Protein AF-E6PN55-F1 (afdb_monomer_lite)

pLDDT: mean 79.53, std 16.14, range [34.12, 97.12]

Foldseek 3Di:
DDFFPPVLLVLVVVLVVLCVVDVPPPLLDQADDAWAWDWDQDPNWIWIWTWHQHLVRDIDTHTQGTPPDPNSVVSNCVSPVVVVVVSVVSSVVSVVVNVVSQQDDADSLVVSLVVLCVSLCVVVQQKDWDDQVVVSVVCVNVRHNDHDPDDDNDTDMDRPDRPVPRDPDPSVVSSCVNPVCVPPDPDPDPPPPDPPDPDDDDDDDDD

Organism: NCBI:txid410659

Radius of gyration: 25.65 Å; chains: 1; bounding box: 54×89×70 Å

Secondary structure (DSSP, 8-state):
-PBPPHHHHHHHHHHHHHHHHS-----SS--SS--EEEEEEETTEEEEEEEEE-TTS-EEEEEEEETT-HHHHHHHHHHT-HHHHHHHHHHHHHHHHHHHTT-----HHHHHHHHHHHHHTTTTTTEEEEHHHHHHHHHHHTTB-PPPSS-----EEEES---S------HHHHHHHH-GGGG-PPPPP-----------PPPPPP-

Structure (mmCIF, N/CA/C/O backbone):
data_AF-E6PN55-F1
#
_entry.id   AF-E6PN55-F1
#
loop_
_atom_site.group_PDB
_atom_site.id
_atom_site.type_symbol
_atom_site.label_atom_id
_atom_site.label_alt_id
_atom_site.label_comp_id
_atom_site.label_asym_id
_atom_site.label_entity_id
_atom_site.label_seq_id
_atom_site.pdbx_PDB_ins_code
_atom_site.Cartn_x
_atom_site.Cartn_y
_atom_site.Cartn_z
_atom_site.occupancy
_atom_site.B_iso_or_equiv
_atom_site.auth_seq_id
_atom_site.auth_comp_id
_atom_site.auth_asym_id
_atom_site.auth_atom_id
_atom_site.pdbx_PDB_model_num
ATOM 1 N N . MET A 1 1 ? 17.248 -4.401 -23.652 1.00 75.94 1 MET A N 1
ATOM 2 C CA . MET A 1 1 ? 16.355 -5.095 -22.707 1.00 75.94 1 MET A CA 1
ATOM 3 C C . MET A 1 1 ? 17.082 -6.196 -21.955 1.00 75.94 1 MET A C 1
ATOM 5 O O . MET A 1 1 ? 17.424 -7.212 -22.546 1.00 75.94 1 MET A O 1
ATOM 9 N N . ARG A 1 2 ? 17.378 -5.984 -20.664 1.00 87.62 2 ARG A N 1
ATOM 10 C CA . ARG A 1 2 ? 17.895 -7.030 -19.761 1.00 87.62 2 ARG A CA 1
ATOM 11 C C . ARG A 1 2 ? 16.747 -7.657 -18.973 1.00 87.62 2 ARG A C 1
ATOM 13 O O . ARG A 1 2 ? 15.991 -6.934 -18.331 1.00 87.62 2 ARG A O 1
ATOM 20 N N . GLU A 1 3 ? 16.676 -8.979 -18.968 1.00 93.19 3 GLU A N 1
ATOM 21 C CA . GLU A 1 3 ? 15.669 -9.738 -18.219 1.00 93.19 3 GLU A CA 1
ATOM 22 C C . GLU A 1 3 ? 16.118 -10.010 -16.779 1.00 93.19 3 GLU A C 1
ATOM 24 O O . GLU A 1 3 ? 17.317 -10.068 -16.469 1.00 93.19 3 GLU A O 1
ATOM 29 N N . HIS A 1 4 ? 15.143 -10.166 -15.889 1.00 94.50 4 HIS A N 1
ATOM 30 C CA . HIS A 1 4 ? 15.334 -10.721 -14.559 1.00 94.50 4 HIS A CA 1
ATOM 31 C C . HIS A 1 4 ? 15.517 -12.244 -14.643 1.00 94.50 4 HIS A C 1
ATOM 33 O O . HIS A 1 4 ? 14.876 -12.891 -15.472 1.00 94.50 4 HIS A O 1
ATOM 39 N N . PRO A 1 5 ? 16.325 -12.854 -13.759 1.00 95.31 5 PRO A N 1
ATOM 40 C CA . PRO A 1 5 ? 16.392 -14.308 -13.643 1.00 95.31 5 PRO A CA 1
ATOM 41 C C . PRO A 1 5 ? 15.015 -14.920 -13.358 1.00 95.31 5 PRO A C 1
ATOM 43 O O . PRO A 1 5 ? 14.223 -14.330 -12.620 1.00 95.31 5 PRO A O 1
ATOM 46 N N . LEU A 1 6 ? 14.772 -16.137 -13.855 1.00 95.44 6 LEU A N 1
ATOM 47 C CA . LEU A 1 6 ? 13.495 -16.846 -13.689 1.00 95.44 6 LEU A CA 1
ATOM 48 C C . LEU A 1 6 ? 13.040 -16.912 -12.224 1.00 95.44 6 LEU A C 1
ATOM 50 O O . LEU A 1 6 ? 11.877 -16.670 -11.933 1.00 95.44 6 LEU A O 1
ATOM 54 N N . ALA A 1 7 ? 13.963 -17.150 -11.287 1.00 96.19 7 ALA A N 1
ATOM 55 C CA . ALA A 1 7 ? 13.650 -17.181 -9.858 1.00 96.19 7 ALA A CA 1
ATOM 56 C C . ALA A 1 7 ? 13.007 -15.874 -9.351 1.00 96.19 7 ALA A C 1
ATOM 58 O O . ALA A 1 7 ? 12.083 -15.920 -8.546 1.00 96.19 7 ALA A O 1
ATOM 59 N N . ILE A 1 8 ? 13.453 -14.713 -9.843 1.00 96.25 8 ILE A N 1
ATOM 60 C CA . ILE A 1 8 ? 12.882 -13.412 -9.468 1.00 96.25 8 ILE A CA 1
ATOM 61 C C . ILE A 1 8 ? 11.526 -13.198 -10.151 1.00 96.25 8 ILE A C 1
ATOM 63 O O . ILE A 1 8 ? 10.602 -12.686 -9.524 1.00 96.25 8 ILE A O 1
ATOM 67 N N . GLN A 1 9 ? 11.375 -13.628 -11.407 1.00 96.12 9 GLN A N 1
ATOM 68 C CA . GLN A 1 9 ? 10.077 -13.597 -12.092 1.00 96.12 9 GLN A CA 1
ATOM 69 C C . GLN A 1 9 ? 9.036 -14.468 -11.364 1.00 96.12 9 GLN A C 1
ATOM 71 O O . GLN A 1 9 ? 7.881 -14.071 -11.232 1.00 96.12 9 GLN A O 1
ATOM 76 N N . THR A 1 10 ? 9.452 -15.601 -10.790 1.00 97.12 10 THR A N 1
ATOM 77 C CA . THR A 1 10 ? 8.595 -16.433 -9.933 1.00 97.12 10 THR A CA 1
ATOM 78 C C . THR A 1 10 ? 8.147 -15.694 -8.671 1.00 97.12 10 THR A C 1
ATOM 80 O O . THR A 1 10 ? 6.980 -15.798 -8.300 1.00 97.12 10 THR A O 1
ATOM 83 N N . LEU A 1 11 ? 9.020 -14.910 -8.023 1.00 96.94 11 LEU A N 1
ATOM 84 C CA . LEU A 1 11 ? 8.621 -14.082 -6.872 1.00 96.94 11 LEU A CA 1
ATOM 85 C C . LEU A 1 11 ? 7.575 -13.028 -7.264 1.00 96.94 11 LEU A C 1
ATOM 87 O O . LEU A 1 11 ? 6.645 -12.770 -6.501 1.00 96.94 11 LEU A O 1
ATOM 91 N N . TYR A 1 12 ? 7.698 -12.445 -8.459 1.00 96.44 12 TYR A N 1
ATOM 92 C CA . TYR A 1 12 ? 6.701 -11.512 -8.984 1.00 96.44 12 TYR A CA 1
ATOM 93 C C . TYR A 1 12 ? 5.357 -12.204 -9.233 1.00 96.44 12 TYR A C 1
ATOM 95 O O . TYR A 1 12 ? 4.321 -11.697 -8.807 1.00 96.44 12 TYR A O 1
ATOM 103 N N . ALA A 1 13 ? 5.370 -13.390 -9.846 1.00 95.81 13 ALA A N 1
ATOM 104 C CA . ALA A 1 13 ? 4.163 -14.186 -10.056 1.00 95.81 13 ALA A CA 1
ATOM 105 C C . ALA A 1 13 ? 3.475 -14.560 -8.728 1.00 95.81 13 ALA A C 1
ATOM 107 O O . ALA A 1 13 ? 2.254 -14.458 -8.622 1.00 95.81 13 ALA A O 1
ATOM 108 N N . GLN A 1 14 ? 4.247 -14.916 -7.695 1.00 95.62 14 GLN A N 1
ATOM 109 C CA . GLN A 1 14 ? 3.719 -15.164 -6.348 1.00 95.62 14 GLN A CA 1
ATOM 110 C C . GLN A 1 14 ? 3.063 -13.915 -5.750 1.00 95.62 14 GLN A C 1
ATOM 112 O O . GLN A 1 14 ? 1.949 -13.999 -5.236 1.00 95.62 14 GLN A O 1
ATOM 117 N N . LEU A 1 15 ? 3.715 -12.750 -5.844 1.00 94.75 15 LEU A N 1
ATOM 118 C CA . LEU A 1 15 ? 3.131 -11.490 -5.380 1.00 94.75 15 LEU A CA 1
ATOM 119 C C . LEU A 1 15 ? 1.816 -11.187 -6.111 1.00 94.75 15 LEU A C 1
ATOM 121 O O . LEU A 1 15 ? 0.829 -10.833 -5.469 1.00 94.75 15 LEU A O 1
ATOM 125 N N . LEU A 1 16 ? 1.790 -11.352 -7.437 1.00 93.12 16 LEU A N 1
ATOM 126 C CA . LEU A 1 16 ? 0.597 -11.125 -8.250 1.00 93.12 16 LEU A CA 1
ATOM 127 C C . LEU A 1 16 ? -0.556 -12.049 -7.833 1.00 93.12 16 LEU A C 1
ATOM 129 O O . LEU A 1 16 ? -1.679 -11.577 -7.674 1.00 93.12 16 LEU A O 1
ATOM 133 N N . GLN A 1 17 ? -0.276 -13.333 -7.592 1.00 92.62 17 GLN A N 1
ATOM 134 C CA . GLN A 1 17 ? -1.270 -14.302 -7.126 1.00 92.62 17 GLN A CA 1
ATOM 135 C C . GLN A 1 17 ? -1.853 -13.918 -5.756 1.00 92.62 17 GLN A C 1
ATOM 137 O O . GLN A 1 17 ? -3.068 -14.000 -5.560 1.00 92.62 17 GLN A O 1
ATOM 142 N N . ILE A 1 18 ? -1.019 -13.461 -4.817 1.00 90.25 18 ILE A N 1
ATOM 143 C CA . ILE A 1 18 ? -1.489 -12.993 -3.502 1.00 90.25 18 ILE A CA 1
ATOM 144 C C . ILE A 1 18 ? -2.402 -11.771 -3.673 1.00 90.25 18 ILE A C 1
ATOM 146 O O . ILE A 1 18 ? -3.505 -11.743 -3.138 1.00 90.25 18 ILE A O 1
ATOM 150 N N . CYS A 1 19 ? -1.997 -10.785 -4.478 1.00 87.12 19 CYS A N 1
ATOM 151 C CA . CYS A 1 19 ? -2.808 -9.587 -4.724 1.00 87.12 19 CYS A CA 1
ATOM 152 C C . CYS A 1 19 ? -4.150 -9.882 -5.423 1.00 87.12 19 CYS A C 1
ATOM 154 O O . CYS A 1 19 ? -5.109 -9.141 -5.232 1.00 87.12 19 CYS A O 1
ATOM 156 N N . GLN A 1 20 ? -4.225 -10.934 -6.243 1.00 86.75 20 GLN A N 1
ATOM 157 C CA . GLN A 1 20 ? -5.457 -11.340 -6.932 1.00 86.75 20 GLN A CA 1
ATOM 158 C C . GLN A 1 20 ? -6.406 -12.155 -6.046 1.00 86.75 20 GLN A C 1
ATOM 160 O O . GLN A 1 20 ? -7.621 -12.056 -6.203 1.00 86.75 20 GLN A O 1
ATOM 165 N N . SER A 1 21 ? -5.863 -12.980 -5.149 1.00 83.75 21 SER A N 1
ATOM 166 C CA . SER A 1 21 ? -6.651 -13.852 -4.265 1.00 83.75 21 SER A CA 1
ATOM 167 C C . SER A 1 21 ? -7.214 -13.119 -3.050 1.00 83.75 21 SER A C 1
ATOM 169 O O . SER A 1 21 ? -8.278 -13.486 -2.558 1.00 83.75 21 SER A O 1
ATOM 171 N N . SER A 1 22 ? -6.540 -12.056 -2.617 1.00 70.38 22 SER A N 1
ATOM 172 C CA . SER A 1 22 ? -6.943 -11.228 -1.489 1.00 70.38 22 SER A CA 1
ATOM 173 C C . SER A 1 22 ? -6.927 -9.755 -1.903 1.00 70.38 22 SER A C 1
ATOM 175 O O . SER A 1 22 ? -5.911 -9.061 -1.756 1.00 70.38 22 SER A O 1
ATOM 177 N N . PRO A 1 23 ? -8.030 -9.247 -2.488 1.00 61.19 23 PRO A N 1
ATOM 178 C CA . PRO A 1 23 ? -8.169 -7.820 -2.716 1.00 61.19 23 PRO A CA 1
ATOM 179 C C . PRO A 1 23 ? -8.189 -7.135 -1.349 1.00 61.19 23 PRO A C 1
ATOM 181 O O . PRO A 1 23 ? -9.155 -7.277 -0.602 1.00 61.19 23 PRO A O 1
ATOM 184 N N . TYR A 1 24 ? -7.108 -6.419 -1.015 1.00 60.81 24 TYR A N 1
ATOM 185 C CA . TYR A 1 24 ? -6.995 -5.670 0.236 1.00 60.81 24 TYR A CA 1
ATOM 186 C C . TYR A 1 24 ? -8.224 -4.766 0.371 1.00 60.81 24 TYR A C 1
ATOM 188 O O . TYR A 1 24 ? -8.352 -3.816 -0.401 1.00 60.81 24 TYR A O 1
ATOM 196 N N . PRO A 1 25 ? -9.140 -5.015 1.324 1.00 54.88 25 PRO A N 1
ATOM 197 C CA . PRO A 1 25 ? -10.406 -4.298 1.335 1.00 54.88 25 PRO A CA 1
ATOM 198 C C . PRO A 1 25 ? -10.270 -2.869 1.890 1.00 54.88 25 PRO A C 1
ATOM 200 O O . PRO A 1 25 ? -11.284 -2.250 2.194 1.00 54.88 25 PRO A O 1
ATOM 203 N N . GLY A 1 26 ? -9.036 -2.375 2.089 1.00 61.75 26 GLY A N 1
ATOM 204 C CA . GLY A 1 26 ? -8.712 -1.099 2.729 1.00 61.75 26 GLY A CA 1
ATOM 205 C C . GLY A 1 26 ? -9.097 -1.101 4.203 1.00 61.75 26 GLY A C 1
ATOM 206 O O . GLY A 1 26 ? -10.274 -1.231 4.508 1.00 61.75 26 GLY A O 1
ATOM 207 N N . ASP A 1 27 ? -8.171 -0.944 5.145 1.00 63.69 27 ASP A N 1
ATOM 208 C CA . ASP A 1 27 ? -8.468 -0.967 6.597 1.00 63.69 27 ASP A CA 1
ATOM 209 C C . ASP A 1 27 ? -9.610 -0.019 7.049 1.00 63.69 27 ASP A C 1
ATOM 211 O O . ASP A 1 27 ? -10.165 -0.203 8.129 1.00 63.69 27 ASP A O 1
ATOM 215 N N . GLY A 1 28 ? -10.040 0.913 6.192 1.00 70.69 28 GLY A N 1
ATOM 216 C CA . GLY A 1 28 ? -11.118 1.874 6.433 1.00 70.69 28 GLY A CA 1
ATOM 217 C C . GLY A 1 28 ? -10.597 3.167 7.051 1.00 70.69 28 GLY A C 1
ATOM 218 O O . GLY A 1 28 ? -11.365 4.091 7.309 1.00 70.69 28 GLY A O 1
ATOM 219 N N . PHE A 1 29 ? -9.285 3.242 7.251 1.00 74.19 29 PHE A N 1
ATOM 220 C CA . PHE A 1 29 ? -8.570 4.339 7.854 1.00 74.19 29 PHE A CA 1
ATOM 221 C C . PHE A 1 29 ? -7.608 4.954 6.833 1.00 74.19 29 PHE A C 1
ATOM 223 O O . PHE A 1 29 ? -7.248 4.379 5.807 1.00 74.19 29 PHE A O 1
ATOM 230 N N . ALA A 1 30 ? -7.170 6.180 7.099 1.00 72.31 30 ALA A N 1
ATOM 231 C CA . ALA A 1 30 ? -6.119 6.813 6.308 1.00 72.31 30 ALA A CA 1
ATOM 232 C C . ALA A 1 30 ? -4.731 6.328 6.769 1.00 72.31 30 ALA A C 1
ATOM 234 O O . ALA A 1 30 ? -3.848 7.142 7.025 1.00 72.31 30 ALA A O 1
ATOM 235 N N . ALA A 1 31 ? -4.555 5.020 6.963 1.00 73.50 31 ALA A N 1
ATOM 236 C CA . ALA A 1 31 ? -3.345 4.462 7.544 1.00 73.50 31 ALA A CA 1
ATOM 237 C C . ALA A 1 31 ? -2.218 4.296 6.520 1.00 73.50 31 ALA A C 1
ATOM 239 O O . ALA A 1 31 ? -2.427 3.969 5.356 1.00 73.50 31 ALA A O 1
ATOM 240 N N . THR A 1 32 ? -0.991 4.509 6.981 1.00 69.19 32 THR A N 1
ATOM 241 C CA . THR A 1 32 ? 0.247 4.118 6.313 1.00 69.19 32 THR A CA 1
ATOM 242 C C . THR A 1 32 ? 0.890 3.014 7.149 1.00 69.19 32 THR A C 1
ATOM 244 O O . THR A 1 32 ? 1.590 3.290 8.123 1.00 69.19 32 THR A O 1
ATOM 247 N N . GLY A 1 33 ? 0.642 1.757 6.774 1.00 72.00 33 GLY A N 1
ATOM 248 C CA . GLY A 1 33 ? 1.150 0.574 7.477 1.00 72.00 33 GLY A CA 1
ATOM 249 C C . GLY A 1 33 ? 0.073 -0.175 8.268 1.00 72.00 33 GLY A C 1
ATOM 250 O O . GLY A 1 33 ? -1.078 -0.213 7.856 1.00 72.00 33 GLY A O 1
ATOM 251 N N . ASP A 1 34 ? 0.479 -0.804 9.374 1.00 77.75 34 ASP A N 1
ATOM 252 C CA . ASP A 1 34 ? -0.390 -1.626 10.233 1.00 77.75 34 ASP A CA 1
ATOM 253 C C . ASP A 1 34 ? -1.390 -0.759 11.017 1.00 77.75 34 ASP A C 1
ATOM 255 O O . ASP A 1 34 ? -1.032 0.304 11.537 1.00 77.75 34 ASP A O 1
ATOM 259 N N . VAL A 1 35 ? -2.626 -1.246 11.144 1.00 85.19 35 VAL A N 1
ATOM 260 C CA . VAL A 1 35 ? -3.674 -0.646 11.977 1.00 85.19 35 VAL A CA 1
ATOM 261 C C . VAL A 1 35 ? -3.943 -1.573 13.147 1.00 85.19 35 VAL A C 1
ATOM 263 O O . VAL A 1 35 ? -4.259 -2.742 12.960 1.00 85.19 35 VAL A O 1
ATOM 266 N N . ARG A 1 36 ? -3.837 -1.053 14.370 1.00 88.69 36 ARG A N 1
ATOM 267 C CA . ARG A 1 36 ? -4.007 -1.844 15.592 1.00 88.69 36 ARG A CA 1
ATOM 268 C C . ARG A 1 36 ? -5.232 -1.406 16.365 1.00 88.69 36 ARG A C 1
ATOM 270 O O . ARG A 1 36 ? -5.413 -0.216 16.607 1.00 88.69 36 ARG A O 1
ATOM 277 N N . ALA A 1 37 ? -6.030 -2.362 16.819 1.00 91.75 37 ALA A N 1
ATOM 278 C CA . ALA A 1 37 ? -7.061 -2.088 17.805 1.00 91.75 37 ALA A CA 1
ATOM 279 C C . ALA A 1 37 ? -6.423 -1.849 19.184 1.00 91.75 37 ALA A C 1
ATOM 281 O O . ALA A 1 37 ? -5.597 -2.633 19.650 1.00 91.75 37 ALA A O 1
ATOM 282 N N . VAL A 1 38 ? -6.800 -0.755 19.845 1.00 94.38 38 VAL A N 1
ATOM 283 C CA . VAL A 1 38 ? -6.396 -0.441 21.221 1.00 94.38 38 VAL A CA 1
ATOM 284 C C . VAL A 1 38 ? -7.609 -0.010 22.035 1.00 94.38 38 VAL A C 1
ATOM 286 O O . VAL A 1 38 ? -8.466 0.728 21.548 1.00 94.38 38 VAL A O 1
ATOM 289 N N . SER A 1 39 ? -7.689 -0.449 23.290 1.00 95.25 39 SER A N 1
ATOM 290 C CA . SER A 1 39 ? -8.810 -0.125 24.177 1.00 95.25 39 SER A CA 1
ATOM 291 C C . SER A 1 39 ? -8.418 0.857 25.281 1.00 95.25 39 SER A C 1
ATOM 293 O O . SER A 1 39 ? -7.300 0.802 25.796 1.00 95.25 39 SER A O 1
ATOM 295 N N . LYS A 1 40 ? -9.358 1.702 25.711 1.00 95.50 40 LYS A N 1
ATOM 296 C CA . LYS A 1 40 ? -9.247 2.552 26.906 1.00 95.50 40 LYS A CA 1
ATOM 297 C C . LYS A 1 40 ? -10.458 2.352 27.806 1.00 95.50 40 LYS A C 1
ATOM 299 O O . LYS A 1 40 ? -11.576 2.234 27.315 1.00 95.50 40 LYS A O 1
ATOM 304 N N . ILE A 1 41 ? -10.238 2.370 29.117 1.00 95.88 41 ILE A N 1
ATOM 305 C CA . ILE A 1 41 ? -11.318 2.366 30.106 1.00 95.88 41 ILE A CA 1
ATOM 306 C C . ILE A 1 41 ? -11.561 3.811 30.537 1.00 95.88 41 ILE A C 1
ATOM 308 O O . ILE A 1 41 ? -10.653 4.468 31.041 1.00 95.88 41 ILE A O 1
ATOM 312 N N . ILE A 1 42 ? -12.779 4.309 30.331 1.00 94.31 42 ILE A N 1
ATOM 313 C CA . ILE A 1 42 ? -13.190 5.669 30.692 1.00 94.31 42 ILE A CA 1
ATOM 314 C C . ILE A 1 42 ? -14.487 5.554 31.495 1.00 94.31 42 ILE A C 1
ATOM 316 O O . ILE A 1 42 ? -15.471 4.999 31.013 1.00 94.31 42 ILE A O 1
ATOM 320 N N . HIS A 1 43 ? -14.477 6.035 32.742 1.00 92.88 43 HIS A N 1
ATOM 321 C CA . HIS A 1 43 ? -15.618 5.950 33.668 1.00 92.88 43 HIS A CA 1
ATOM 322 C C . HIS A 1 43 ? -16.233 4.537 33.792 1.00 92.88 43 HIS A C 1
ATOM 324 O O . HIS A 1 43 ? -17.446 4.384 33.875 1.00 92.88 43 HIS A O 1
ATOM 330 N N . GLY A 1 44 ? -15.393 3.495 33.794 1.00 92.81 44 GLY A N 1
ATOM 331 C CA . GLY A 1 44 ? -15.828 2.098 33.939 1.00 92.81 44 GLY A CA 1
ATOM 332 C C . GLY A 1 44 ? -16.350 1.434 32.659 1.00 92.81 44 GLY A C 1
ATOM 333 O O . GLY A 1 44 ? -16.661 0.249 32.692 1.00 92.81 44 GLY A O 1
ATOM 334 N N . ALA A 1 45 ? -16.401 2.152 31.534 1.00 93.00 45 ALA A N 1
ATOM 335 C CA . ALA A 1 45 ? -16.745 1.597 30.227 1.00 93.00 45 ALA A CA 1
ATOM 336 C C . ALA A 1 45 ? -15.504 1.468 29.331 1.00 93.00 45 ALA A C 1
ATOM 338 O O . ALA A 1 45 ? -14.611 2.319 29.361 1.00 93.00 45 ALA A O 1
ATOM 339 N N . THR A 1 46 ? -15.453 0.405 28.524 1.00 95.56 46 THR A N 1
ATOM 340 C CA . THR A 1 46 ? -14.363 0.156 27.570 1.00 95.56 46 THR A CA 1
ATOM 341 C C . THR A 1 46 ? -14.690 0.752 26.207 1.00 95.56 46 THR A C 1
ATOM 343 O O . THR A 1 46 ? -15.764 0.518 25.652 1.00 95.56 46 THR A O 1
ATOM 346 N N . TYR A 1 47 ? -13.729 1.478 25.653 1.00 94.94 47 TYR A N 1
ATOM 347 C CA . TYR A 1 47 ? -13.806 2.157 24.367 1.00 94.94 47 TYR A CA 1
ATOM 348 C C . TYR A 1 47 ? -12.664 1.704 23.470 1.00 94.94 47 TYR A C 1
ATOM 350 O O . TYR A 1 47 ? -11.518 1.638 23.914 1.00 94.94 47 TYR A O 1
ATOM 358 N N . TRP A 1 48 ? -12.975 1.422 22.211 1.00 95.88 48 TRP A N 1
ATOM 359 C CA . TRP A 1 48 ? -12.027 0.938 21.219 1.00 95.88 48 TRP A CA 1
ATOM 360 C C . TRP A 1 48 ? -11.610 2.038 20.253 1.00 95.88 48 TRP A C 1
ATOM 362 O O . TRP A 1 48 ? -12.415 2.876 19.838 1.00 95.88 48 TRP A O 1
ATOM 372 N N . TYR A 1 49 ? -10.336 2.005 19.883 1.00 94.44 49 TYR A N 1
ATOM 373 C CA . TYR A 1 49 ? -9.705 2.919 18.946 1.00 94.44 49 TYR A CA 1
ATOM 374 C C . TYR A 1 49 ? -8.863 2.128 17.944 1.00 94.44 49 TYR A C 1
ATOM 376 O O . TYR A 1 49 ? -8.229 1.140 18.309 1.00 94.44 49 TYR A O 1
ATOM 384 N N . ALA A 1 50 ? -8.809 2.593 16.702 1.00 92.25 50 ALA A N 1
ATOM 385 C CA . ALA A 1 50 ? -7.827 2.171 15.716 1.00 92.25 50 ALA A CA 1
ATOM 386 C C . ALA A 1 50 ? -6.603 3.081 15.838 1.00 92.25 50 ALA A C 1
ATOM 388 O O . ALA A 1 50 ? -6.704 4.295 15.661 1.00 92.25 50 ALA A O 1
ATOM 389 N N . GLN A 1 51 ? -5.453 2.505 16.162 1.00 92.75 51 GLN A N 1
ATOM 390 C CA . GLN A 1 51 ? -4.175 3.192 16.227 1.00 92.75 51 GLN A CA 1
ATOM 391 C C . GLN A 1 51 ? -3.360 2.885 14.975 1.00 92.75 51 GLN A C 1
ATOM 393 O O . GLN A 1 51 ? -3.095 1.723 14.672 1.00 92.75 51 GLN A O 1
ATOM 398 N N . TYR A 1 52 ? -2.941 3.928 14.269 1.00 89.62 52 TYR A N 1
ATOM 399 C CA . TYR A 1 52 ? -2.149 3.808 13.048 1.00 89.62 52 TYR A CA 1
ATOM 400 C C . TYR A 1 52 ? -1.294 5.055 12.827 1.00 89.62 52 TYR A C 1
ATOM 402 O O . TYR A 1 52 ? -1.467 6.073 13.497 1.00 89.62 52 TYR A O 1
ATOM 410 N N . THR A 1 53 ? -0.361 4.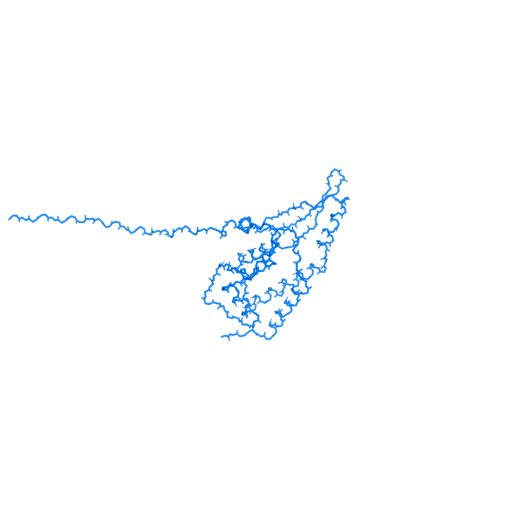975 11.885 1.00 86.00 53 THR A N 1
ATOM 411 C CA . THR A 1 53 ? 0.393 6.138 11.408 1.00 86.00 53 THR A CA 1
ATOM 412 C C . THR A 1 53 ? -0.322 6.718 10.200 1.00 86.00 53 THR A C 1
ATOM 414 O O . THR A 1 53 ? -0.601 5.991 9.252 1.00 86.00 53 THR A O 1
ATOM 417 N N . ASP A 1 54 ? -0.653 8.001 10.229 1.00 81.56 54 ASP A N 1
ATOM 418 C CA . ASP A 1 54 ? -1.248 8.689 9.090 1.00 81.56 54 ASP A CA 1
ATOM 419 C C . ASP A 1 54 ? -0.199 8.936 7.980 1.00 81.56 54 ASP A C 1
ATOM 421 O O . ASP A 1 54 ? 1.001 8.693 8.165 1.00 81.56 54 ASP A O 1
ATOM 425 N N . PRO A 1 55 ? -0.598 9.451 6.809 1.00 68.50 55 PRO A N 1
ATOM 426 C CA . PRO A 1 55 ? 0.334 9.653 5.706 1.00 68.50 55 PRO A CA 1
ATOM 427 C C . PRO A 1 55 ? 1.386 10.740 5.960 1.00 68.50 55 PRO A C 1
ATOM 429 O O . PRO A 1 55 ? 2.449 10.736 5.330 1.00 68.50 55 PRO A O 1
ATOM 432 N N . ARG A 1 56 ? 1.123 11.630 6.925 1.00 72.44 56 ARG A N 1
ATOM 433 C CA . ARG A 1 56 ? 2.041 12.675 7.397 1.00 72.44 56 ARG A CA 1
ATOM 434 C C . ARG A 1 56 ? 3.075 12.122 8.383 1.00 72.44 56 ARG A C 1
ATOM 436 O O . ARG A 1 56 ? 3.972 12.852 8.795 1.00 72.44 56 ARG A O 1
ATOM 443 N N . GLY A 1 57 ? 2.989 10.837 8.733 1.00 77.56 57 GLY A N 1
ATOM 444 C CA . GLY A 1 57 ? 3.882 10.182 9.686 1.00 77.56 57 GLY A CA 1
ATOM 445 C C . GLY A 1 57 ? 3.477 10.393 11.145 1.00 77.56 57 GLY A C 1
ATOM 446 O O . GLY A 1 57 ? 4.275 10.122 12.040 1.00 77.56 57 GLY A O 1
ATOM 447 N N . ILE A 1 58 ? 2.263 10.882 11.398 1.00 85.12 58 ILE A N 1
ATOM 448 C CA . ILE A 1 58 ? 1.753 11.176 12.735 1.00 85.12 58 ILE A CA 1
ATOM 449 C C . ILE A 1 58 ? 0.984 9.962 13.244 1.00 85.12 58 ILE A C 1
ATOM 451 O O . ILE A 1 58 ? 0.162 9.388 12.534 1.00 85.12 58 ILE A O 1
ATOM 455 N N . GLN A 1 59 ? 1.223 9.570 14.495 1.00 91.56 59 GLN A N 1
ATOM 456 C CA . GLN A 1 59 ? 0.421 8.523 15.113 1.00 91.56 59 GLN A CA 1
ATOM 457 C C . GLN A 1 59 ? -0.973 9.063 15.464 1.00 91.56 59 GLN A C 1
ATOM 459 O O . GLN A 1 59 ? -1.103 10.042 16.198 1.00 91.56 59 GLN A O 1
ATOM 464 N N . VAL A 1 60 ? -2.011 8.403 14.961 1.00 91.81 60 VAL A N 1
ATOM 465 C CA . VAL A 1 60 ? -3.416 8.767 15.146 1.00 91.81 60 VAL A CA 1
ATOM 466 C C . VAL A 1 60 ? -4.138 7.652 15.897 1.00 91.81 60 VAL A C 1
ATOM 468 O O . VAL A 1 60 ? -3.858 6.471 15.701 1.00 91.81 60 VAL A O 1
ATOM 471 N N . GLN A 1 61 ? -5.073 8.038 16.768 1.00 93.81 61 GLN A N 1
ATOM 472 C CA . GLN A 1 61 ? -6.043 7.135 17.385 1.00 93.81 61 GLN A CA 1
ATOM 473 C C . GLN A 1 61 ? -7.445 7.541 16.938 1.00 93.81 61 GLN A C 1
ATOM 475 O O . GLN A 1 61 ? -7.975 8.558 17.384 1.00 93.81 61 GLN A O 1
ATOM 480 N N . HIS A 1 62 ? -8.036 6.748 16.054 1.00 91.44 62 HIS A N 1
ATOM 481 C CA . HIS A 1 62 ? -9.388 6.957 15.558 1.00 91.44 62 HIS A CA 1
ATOM 482 C C . HIS A 1 62 ? -10.381 6.192 16.431 1.00 91.44 62 HIS A C 1
ATOM 484 O O . HIS A 1 62 ? -10.222 4.993 16.636 1.00 91.44 62 HIS A O 1
ATOM 490 N N . TYR A 1 63 ? -11.390 6.870 16.973 1.00 92.69 63 TYR A N 1
ATOM 491 C CA . TYR A 1 63 ? -12.399 6.225 17.811 1.00 92.69 63 TYR A CA 1
ATOM 492 C C . TYR A 1 63 ? -13.273 5.280 16.978 1.00 92.69 63 TYR A C 1
ATOM 494 O O . TYR A 1 63 ? -13.852 5.704 15.985 1.00 92.69 63 TYR A O 1
ATOM 502 N N . ILE A 1 64 ? -13.361 4.012 17.385 1.00 91.62 64 ILE A N 1
ATOM 503 C CA . ILE A 1 64 ? -14.189 2.998 16.716 1.00 91.62 64 ILE A CA 1
ATOM 504 C C . ILE A 1 64 ? -15.572 2.949 17.367 1.00 91.62 64 ILE A C 1
ATOM 506 O O . ILE A 1 64 ? -16.583 2.951 16.673 1.00 91.62 64 ILE A O 1
ATOM 510 N N . GLY A 1 65 ? -15.622 2.893 18.700 1.00 93.00 65 GLY A N 1
ATOM 511 C CA . GLY A 1 65 ? -16.878 2.778 19.437 1.00 93.00 65 GLY A CA 1
ATOM 512 C C . GLY A 1 65 ? -16.714 2.197 20.841 1.00 93.00 65 GLY A C 1
ATOM 513 O O . GLY A 1 65 ? -15.619 1.816 21.262 1.00 93.00 65 GLY A O 1
ATOM 514 N N . ALA A 1 66 ? -17.818 2.126 21.579 1.00 93.38 66 ALA A N 1
ATOM 515 C CA . ALA A 1 66 ? -17.864 1.491 22.892 1.00 93.38 66 ALA A CA 1
ATOM 516 C C . ALA A 1 66 ? -17.937 -0.037 22.748 1.00 93.38 66 ALA A C 1
ATOM 518 O O . ALA A 1 66 ? -18.589 -0.545 21.843 1.00 93.38 66 ALA A O 1
ATOM 519 N N . ALA A 1 67 ? -17.335 -0.789 23.671 1.00 90.81 67 ALA A N 1
ATOM 520 C CA . ALA A 1 67 ? -17.318 -2.256 23.618 1.00 90.81 67 ALA A CA 1
ATOM 521 C C . ALA A 1 67 ? -18.718 -2.906 23.663 1.00 90.81 67 ALA A C 1
ATOM 523 O O . ALA A 1 67 ? -18.880 -4.041 23.222 1.00 90.81 67 ALA A O 1
ATOM 524 N N . ALA A 1 68 ? -19.720 -2.189 24.184 1.00 87.56 68 ALA A N 1
ATOM 525 C CA . ALA A 1 68 ? -21.114 -2.629 24.218 1.00 87.56 68 ALA A CA 1
ATOM 526 C C . ALA A 1 68 ? -21.825 -2.539 22.850 1.00 87.56 68 ALA A C 1
ATOM 528 O O . ALA A 1 68 ? -22.908 -3.098 22.692 1.00 87.56 68 ALA A O 1
ATOM 529 N N . ASP A 1 69 ? -21.244 -1.843 21.868 1.00 89.50 69 ASP A N 1
ATOM 530 C CA . ASP A 1 69 ? -21.804 -1.721 20.525 1.00 89.50 69 ASP A CA 1
ATOM 531 C C . ASP A 1 69 ? -21.407 -2.927 19.657 1.00 89.50 69 ASP A C 1
ATOM 533 O O . ASP A 1 69 ? -20.232 -3.221 19.436 1.00 89.50 69 ASP A O 1
ATOM 537 N N . THR A 1 70 ? -22.408 -3.632 19.131 1.00 83.25 70 THR A N 1
ATOM 538 C CA . THR A 1 70 ? -22.207 -4.821 18.286 1.00 83.25 70 THR A CA 1
ATOM 539 C C . THR A 1 70 ? -21.528 -4.519 16.947 1.00 83.25 70 THR A C 1
ATOM 541 O O . THR A 1 70 ? -20.893 -5.403 16.372 1.00 83.25 70 THR A O 1
ATOM 544 N N . THR A 1 71 ? -21.600 -3.280 16.451 1.00 82.94 71 THR A N 1
ATOM 545 C CA . THR A 1 71 ? -20.929 -2.871 15.207 1.00 82.94 71 THR A CA 1
ATOM 546 C C . THR A 1 71 ? -19.408 -2.805 15.364 1.00 82.94 71 THR A C 1
ATOM 548 O O . THR A 1 71 ? -18.683 -3.112 14.415 1.00 82.94 71 THR A O 1
ATOM 551 N N . VAL A 1 72 ? -18.921 -2.521 16.578 1.00 87.75 72 VAL A N 1
ATOM 552 C CA . VAL A 1 72 ? -17.489 -2.461 16.918 1.00 87.75 72 VAL A CA 1
ATOM 553 C C . VAL A 1 72 ? -16.833 -3.828 16.764 1.00 87.75 72 VAL A C 1
ATOM 555 O O . VAL A 1 72 ? -15.725 -3.916 16.245 1.00 87.75 72 VAL A O 1
ATOM 558 N N . GLN A 1 73 ? -17.541 -4.902 17.120 1.00 86.12 73 GLN A N 1
ATOM 559 C CA . GLN A 1 73 ? -17.019 -6.272 17.057 1.00 86.12 73 GLN A CA 1
ATOM 560 C C . GLN A 1 73 ? -16.612 -6.681 15.638 1.00 86.12 73 GLN A C 1
ATOM 562 O O . GLN A 1 73 ? -15.596 -7.343 15.454 1.00 86.12 73 GLN A O 1
ATOM 567 N N . ARG A 1 74 ? -17.357 -6.241 14.614 1.00 84.50 74 ARG A N 1
ATOM 568 C CA . ARG A 1 74 ? -17.009 -6.525 13.214 1.00 84.50 74 ARG A CA 1
ATOM 569 C C . ARG A 1 74 ? -15.719 -5.817 12.799 1.00 84.50 74 ARG A C 1
ATOM 571 O O . ARG A 1 74 ? -14.892 -6.411 12.115 1.00 84.50 74 ARG A O 1
ATOM 578 N N . THR A 1 75 ? -15.550 -4.561 13.208 1.00 84.56 75 THR A N 1
ATOM 579 C CA . THR A 1 75 ? -14.332 -3.790 12.926 1.00 84.56 75 THR A CA 1
ATOM 580 C C . THR A 1 75 ? -13.129 -4.379 13.657 1.00 84.56 75 THR A C 1
ATOM 582 O O . THR A 1 75 ? -12.067 -4.504 13.058 1.00 84.56 75 THR A O 1
ATOM 585 N N . LEU A 1 76 ? -13.293 -4.795 14.916 1.00 87.75 76 LEU A N 1
ATOM 586 C CA . LEU A 1 76 ? -12.231 -5.446 15.688 1.00 87.75 76 LEU A CA 1
ATOM 587 C C . LEU A 1 76 ? -11.819 -6.783 15.076 1.00 87.75 76 LEU A C 1
ATOM 589 O O . LEU A 1 76 ? -10.640 -6.966 14.807 1.00 87.75 76 LEU A O 1
ATOM 593 N N . ALA A 1 77 ? -12.781 -7.652 14.753 1.00 86.75 77 ALA A N 1
ATOM 594 C CA . ALA A 1 77 ? -12.501 -8.941 14.120 1.00 86.75 77 ALA A CA 1
ATOM 595 C C . ALA A 1 77 ? -11.698 -8.788 12.820 1.00 86.75 77 ALA A C 1
ATOM 597 O O . ALA A 1 77 ? -10.840 -9.606 12.520 1.00 86.75 77 ALA A O 1
ATOM 598 N N . ARG A 1 78 ? -11.947 -7.711 12.066 1.00 82.62 78 ARG A N 1
ATOM 599 C CA . ARG A 1 78 ? -11.182 -7.384 10.864 1.00 82.62 78 ARG A CA 1
ATOM 600 C C . ARG A 1 78 ? -9.758 -6.904 11.169 1.00 82.62 78 ARG A C 1
ATOM 602 O O . ARG A 1 78 ? -8.840 -7.240 10.432 1.00 82.62 78 ARG A O 1
ATOM 609 N N . LEU A 1 79 ? -9.580 -6.069 12.193 1.00 83.38 79 LEU A N 1
ATOM 610 C CA . LEU A 1 79 ? -8.265 -5.543 12.587 1.00 83.38 79 LEU A CA 1
ATOM 611 C C . LEU A 1 79 ? -7.385 -6.603 13.268 1.00 83.38 79 LEU A C 1
ATOM 613 O O . LEU A 1 79 ? -6.162 -6.492 13.243 1.00 83.38 79 LEU A O 1
ATOM 617 N N . GLU A 1 80 ? -8.005 -7.612 13.872 1.00 85.06 80 GLU A N 1
ATOM 618 C CA . GLU A 1 80 ? -7.356 -8.722 14.578 1.00 85.06 80 GLU A CA 1
ATOM 619 C C . GLU A 1 80 ? -7.249 -9.996 13.721 1.00 85.06 80 GLU A C 1
ATOM 621 O O . GLU A 1 80 ? -6.878 -11.052 14.229 1.00 85.06 80 GLU A O 1
ATOM 626 N N . ASP A 1 81 ? -7.560 -9.915 12.425 1.00 85.69 81 ASP A N 1
ATOM 627 C CA . ASP A 1 81 ? -7.422 -11.032 11.490 1.00 85.69 81 ASP A CA 1
ATOM 628 C C . ASP A 1 81 ? -5.934 -11.340 11.245 1.00 85.69 81 ASP A C 1
ATOM 630 O O . ASP A 1 81 ? -5.248 -10.692 10.449 1.00 85.69 81 ASP A O 1
ATOM 634 N N . GLU A 1 82 ? -5.414 -12.325 11.976 1.00 82.88 82 GLU A N 1
ATOM 635 C CA . GLU A 1 82 ? -4.005 -12.716 11.921 1.00 82.88 82 GLU A CA 1
ATOM 636 C C . GLU A 1 82 ? -3.597 -13.285 10.555 1.00 82.88 82 GLU A C 1
ATOM 638 O O . GLU A 1 82 ? -2.459 -13.064 10.132 1.00 82.88 82 GLU A O 1
ATOM 643 N N . ASP A 1 83 ? -4.509 -13.932 9.824 1.00 84.62 83 ASP A N 1
ATOM 644 C CA . ASP A 1 83 ? -4.227 -14.429 8.474 1.00 84.62 83 ASP A CA 1
ATOM 645 C C . ASP A 1 83 ? -4.039 -13.249 7.510 1.00 84.62 83 ASP A C 1
ATOM 647 O O . ASP A 1 83 ? -3.055 -13.194 6.763 1.00 84.62 83 ASP A O 1
ATOM 651 N N . ALA A 1 84 ? -4.911 -12.238 7.593 1.00 81.19 84 ALA A N 1
ATOM 652 C CA . ALA A 1 84 ? -4.775 -11.011 6.809 1.00 81.19 84 ALA A CA 1
ATOM 653 C C . ALA A 1 84 ? -3.472 -10.253 7.129 1.00 81.19 84 ALA A C 1
ATOM 655 O O . ALA A 1 84 ? -2.825 -9.693 6.232 1.00 81.19 84 ALA A O 1
ATOM 656 N N . ARG A 1 85 ? -3.046 -10.246 8.399 1.00 80.50 85 ARG A N 1
ATOM 657 C CA . ARG A 1 85 ? -1.778 -9.626 8.822 1.00 80.50 85 ARG A CA 1
ATOM 658 C C . ARG A 1 85 ? -0.568 -10.406 8.324 1.00 80.50 85 ARG A C 1
ATOM 660 O O . ARG A 1 85 ? 0.366 -9.796 7.795 1.00 80.50 85 ARG A O 1
ATOM 667 N N . ALA A 1 86 ? -0.579 -11.731 8.448 1.00 84.81 86 ALA A N 1
ATOM 668 C CA . ALA A 1 86 ? 0.483 -12.595 7.945 1.00 84.81 86 ALA A CA 1
ATOM 669 C C . ALA A 1 86 ? 0.656 -12.433 6.427 1.00 84.81 86 ALA A C 1
ATOM 671 O O . ALA A 1 86 ? 1.776 -12.256 5.939 1.00 84.81 86 ALA A O 1
ATOM 672 N N . GLU A 1 87 ? -0.452 -12.385 5.687 1.00 86.69 87 GLU A N 1
ATOM 673 C CA . GLU A 1 87 ? -0.452 -12.131 4.250 1.00 86.69 87 GLU A CA 1
ATOM 674 C C . GLU A 1 87 ? 0.128 -10.748 3.906 1.00 86.69 87 GLU A C 1
ATOM 676 O O . GLU A 1 87 ? 0.951 -10.621 2.994 1.00 86.69 87 GLU A O 1
ATOM 681 N N . ALA A 1 88 ? -0.235 -9.697 4.653 1.00 82.69 88 ALA A N 1
ATOM 682 C CA . ALA A 1 88 ? 0.323 -8.360 4.456 1.00 82.69 88 ALA A CA 1
ATOM 683 C C . ALA A 1 88 ? 1.846 -8.328 4.670 1.00 82.69 88 ALA A C 1
ATOM 685 O O . ALA A 1 88 ? 2.574 -7.749 3.856 1.00 82.69 88 ALA A O 1
ATOM 686 N N . VAL A 1 89 ? 2.343 -9.002 5.713 1.00 84.81 89 VAL A N 1
ATOM 687 C CA . VAL A 1 89 ? 3.782 -9.154 5.979 1.00 84.81 89 VAL A CA 1
ATOM 688 C C . VAL A 1 89 ? 4.473 -9.909 4.840 1.00 84.81 89 VAL A C 1
ATOM 690 O O . VAL A 1 89 ? 5.528 -9.476 4.364 1.00 84.81 89 VAL A O 1
ATOM 693 N N . GLN A 1 90 ? 3.870 -10.994 4.350 1.00 89.81 90 GLN A N 1
ATOM 694 C CA . GLN A 1 90 ? 4.393 -11.762 3.220 1.00 89.81 90 GLN A CA 1
ATOM 695 C C . GLN A 1 90 ? 4.474 -10.913 1.943 1.00 89.81 90 GLN A C 1
ATOM 697 O O . GLN A 1 90 ? 5.515 -10.903 1.279 1.00 89.81 90 GLN A O 1
ATOM 702 N N . ARG A 1 91 ? 3.426 -10.141 1.618 1.00 90.31 91 ARG A N 1
ATOM 703 C CA . ARG A 1 91 ? 3.446 -9.201 0.483 1.00 90.31 91 ARG A CA 1
ATOM 704 C C . ARG A 1 91 ? 4.579 -8.191 0.612 1.00 90.31 91 ARG A C 1
ATOM 706 O O . ARG A 1 91 ? 5.321 -7.986 -0.346 1.00 90.31 91 ARG A O 1
ATOM 713 N N . MET A 1 92 ? 4.740 -7.577 1.785 1.00 88.88 92 MET A N 1
ATOM 714 C CA . MET A 1 92 ? 5.810 -6.604 2.029 1.00 88.88 92 MET A CA 1
ATOM 715 C C . MET A 1 92 ? 7.199 -7.219 1.822 1.00 88.88 92 MET A C 1
ATOM 717 O O . MET A 1 92 ? 8.073 -6.578 1.232 1.00 88.88 92 MET A O 1
ATOM 721 N N . ALA A 1 93 ? 7.405 -8.462 2.266 1.00 92.69 93 ALA A N 1
ATOM 722 C CA . ALA A 1 93 ? 8.658 -9.180 2.062 1.00 92.69 93 ALA A CA 1
ATOM 723 C C . ALA A 1 93 ? 8.943 -9.434 0.570 1.00 92.69 93 ALA A C 1
ATOM 725 O O . ALA A 1 93 ? 10.053 -9.159 0.108 1.00 92.69 93 ALA A O 1
ATOM 726 N N . LEU A 1 94 ? 7.940 -9.881 -0.196 1.00 95.38 94 LEU A N 1
ATOM 727 C CA . LEU A 1 94 ? 8.059 -10.092 -1.644 1.00 95.38 94 LEU A CA 1
ATOM 728 C C . LEU A 1 94 ? 8.352 -8.787 -2.390 1.00 95.38 94 LEU A C 1
ATOM 730 O O . LEU A 1 94 ? 9.283 -8.737 -3.192 1.00 95.38 94 LEU A O 1
ATOM 734 N N . VAL A 1 95 ? 7.618 -7.711 -2.086 1.00 94.31 95 VAL A N 1
ATOM 735 C CA . VAL A 1 95 ? 7.861 -6.382 -2.667 1.00 94.31 95 VAL A CA 1
ATOM 736 C C . VAL A 1 95 ? 9.296 -5.939 -2.393 1.00 94.31 95 VAL A C 1
ATOM 738 O O . VAL A 1 95 ? 10.001 -5.543 -3.318 1.00 94.31 95 VAL A O 1
ATOM 741 N N . LYS A 1 96 ? 9.773 -6.058 -1.148 1.00 94.19 96 LYS A N 1
ATOM 742 C CA . LYS A 1 96 ? 11.148 -5.688 -0.789 1.00 94.19 96 LYS A CA 1
ATOM 743 C C . LYS A 1 96 ? 12.180 -6.479 -1.597 1.00 94.19 96 LYS A C 1
ATOM 745 O O . LYS A 1 96 ? 13.115 -5.874 -2.119 1.00 94.19 96 LYS A O 1
ATOM 750 N N . ALA A 1 97 ? 11.998 -7.793 -1.732 1.00 96.00 97 ALA A N 1
ATOM 751 C CA . ALA A 1 97 ? 12.892 -8.647 -2.511 1.00 96.00 97 ALA A CA 1
ATOM 752 C C . ALA A 1 97 ? 12.910 -8.266 -4.003 1.00 96.00 97 ALA A C 1
ATOM 754 O O . ALA A 1 97 ? 13.980 -8.185 -4.611 1.00 96.00 97 ALA A O 1
ATOM 755 N N . LEU A 1 98 ? 11.746 -7.977 -4.590 1.00 95.88 98 LEU A N 1
ATOM 756 C CA . LEU A 1 98 ? 11.622 -7.554 -5.988 1.00 95.88 98 LEU A CA 1
ATOM 757 C C . LEU A 1 98 ? 12.313 -6.212 -6.240 1.00 95.88 98 LEU A C 1
ATOM 759 O O . LEU A 1 98 ? 13.119 -6.102 -7.165 1.00 95.88 98 LEU A O 1
ATOM 763 N N . VAL A 1 99 ? 12.066 -5.216 -5.384 1.00 93.88 99 VAL A N 1
ATOM 764 C CA . VAL A 1 99 ? 12.699 -3.891 -5.486 1.00 93.88 99 VAL A CA 1
ATOM 765 C C . VAL A 1 99 ? 14.218 -4.002 -5.367 1.00 93.88 99 VAL A C 1
ATOM 767 O O . VAL A 1 99 ? 14.944 -3.443 -6.185 1.00 93.88 99 VAL A O 1
ATOM 770 N N . GLN A 1 100 ? 14.718 -4.792 -4.412 1.00 94.19 100 GLN A N 1
ATOM 771 C CA . GLN A 1 100 ? 16.156 -5.063 -4.272 1.00 94.19 100 GLN A CA 1
ATOM 772 C C . GLN A 1 100 ? 16.755 -5.779 -5.493 1.00 94.19 100 GLN A C 1
ATOM 774 O O . GLN A 1 100 ? 17.944 -5.631 -5.768 1.00 94.19 100 GLN A O 1
ATOM 779 N N . SER A 1 101 ? 15.939 -6.524 -6.240 1.00 93.00 101 SER A N 1
ATOM 780 C CA . SER A 1 101 ? 16.343 -7.242 -7.454 1.00 93.00 101 SER A CA 1
ATOM 781 C C . SER A 1 101 ? 16.281 -6.385 -8.725 1.00 93.00 101 SER A C 1
ATOM 783 O O . SER A 1 101 ? 16.641 -6.872 -9.801 1.00 93.00 101 SER A O 1
ATOM 785 N N . GLY A 1 102 ? 15.848 -5.123 -8.618 1.00 91.62 102 GLY A N 1
ATOM 786 C CA . GLY A 1 102 ? 15.791 -4.158 -9.717 1.00 91.62 102 GLY A CA 1
ATOM 787 C C . GLY A 1 102 ? 14.417 -3.989 -10.368 1.00 91.62 102 GLY A C 1
ATOM 788 O O . GLY A 1 102 ? 14.354 -3.409 -11.448 1.00 91.62 102 GLY A O 1
ATOM 789 N N . TYR A 1 103 ? 13.335 -4.483 -9.752 1.00 93.62 103 TYR A N 1
ATOM 790 C CA . TYR A 1 103 ? 11.982 -4.135 -10.204 1.00 93.62 103 TYR A CA 1
ATOM 791 C C . TYR A 1 103 ? 11.728 -2.640 -10.007 1.00 93.62 103 TYR A C 1
ATOM 793 O O . TYR A 1 103 ? 12.166 -2.034 -9.024 1.00 93.62 103 TYR A O 1
ATOM 801 N N . ILE A 1 104 ? 10.973 -2.052 -10.929 1.00 91.19 104 ILE A N 1
ATOM 802 C CA . ILE A 1 104 ? 10.604 -0.641 -10.883 1.00 91.19 104 ILE A CA 1
ATOM 803 C C . ILE A 1 104 ? 9.582 -0.439 -9.763 1.00 91.19 104 ILE A C 1
ATOM 805 O O . ILE A 1 104 ? 8.518 -1.059 -9.766 1.00 91.19 104 ILE A O 1
ATOM 809 N N . ALA A 1 105 ? 9.897 0.451 -8.824 1.00 89.25 105 ALA A N 1
ATOM 810 C CA . ALA A 1 105 ? 8.997 0.869 -7.758 1.00 89.25 105 ALA A CA 1
ATOM 811 C C . ALA A 1 105 ? 8.533 2.316 -7.983 1.00 89.25 105 ALA A C 1
ATOM 813 O O . ALA A 1 105 ? 9.326 3.137 -8.455 1.00 89.25 105 ALA A O 1
ATOM 814 N N . PRO A 1 106 ? 7.286 2.658 -7.617 1.00 87.00 106 PRO A N 1
ATOM 815 C CA . PRO A 1 106 ? 6.853 4.048 -7.589 1.00 87.00 106 PRO A CA 1
ATOM 816 C C . PRO A 1 106 ? 7.638 4.844 -6.538 1.00 87.00 106 PRO A C 1
ATOM 818 O O . PRO A 1 106 ? 8.111 4.301 -5.534 1.00 87.00 106 PRO A O 1
ATOM 821 N N . THR A 1 107 ? 7.733 6.159 -6.735 1.00 84.19 107 THR A N 1
ATOM 822 C CA . THR A 1 107 ? 8.219 7.069 -5.690 1.00 84.19 107 THR A CA 1
ATOM 823 C C . THR A 1 107 ? 7.266 7.046 -4.491 1.00 84.19 107 THR A C 1
ATOM 825 O O . THR A 1 107 ? 6.100 6.670 -4.619 1.00 84.19 107 THR A O 1
ATOM 828 N N . ARG A 1 108 ? 7.721 7.497 -3.312 1.00 80.25 108 ARG A N 1
ATOM 829 C CA . ARG A 1 108 ? 6.840 7.639 -2.134 1.00 80.25 108 ARG A CA 1
ATOM 830 C C . ARG A 1 108 ? 5.600 8.478 -2.460 1.00 80.25 108 ARG A C 1
ATOM 832 O O . ARG A 1 108 ? 4.510 8.147 -2.005 1.00 80.25 108 ARG A O 1
ATOM 839 N N . ALA A 1 109 ? 5.784 9.541 -3.245 1.00 80.38 109 ALA A N 1
ATOM 840 C CA . ALA A 1 109 ? 4.701 10.430 -3.623 1.00 80.38 109 ALA A CA 1
ATOM 841 C C . ALA A 1 109 ? 3.672 9.712 -4.512 1.00 80.38 109 ALA A C 1
ATOM 843 O O . ALA A 1 109 ? 2.492 9.668 -4.176 1.00 80.38 109 ALA A O 1
ATOM 844 N N . ALA A 1 110 ? 4.129 9.061 -5.586 1.00 83.62 110 ALA A N 1
ATOM 845 C CA . ALA A 1 110 ? 3.253 8.299 -6.472 1.00 83.62 110 ALA A CA 1
ATOM 846 C C . ALA A 1 110 ? 2.553 7.141 -5.737 1.00 83.62 110 ALA A C 1
ATOM 848 O O . ALA A 1 110 ? 1.359 6.928 -5.918 1.00 83.62 110 ALA A O 1
ATOM 849 N N . ALA A 1 111 ? 3.263 6.426 -4.859 1.00 84.06 111 ALA A N 1
ATOM 850 C CA . ALA A 1 111 ? 2.690 5.342 -4.064 1.00 84.06 111 ALA A CA 1
ATOM 851 C C . ALA A 1 111 ? 1.566 5.826 -3.133 1.00 84.06 111 ALA A C 1
ATOM 853 O O . ALA A 1 111 ? 0.527 5.177 -3.042 1.00 84.06 111 ALA A O 1
ATOM 854 N N . GLY A 1 112 ? 1.755 6.962 -2.454 1.00 81.44 112 GLY A N 1
ATOM 855 C CA . GLY A 1 112 ? 0.729 7.520 -1.576 1.00 81.44 112 GLY A CA 1
ATOM 856 C C . GLY A 1 112 ? -0.474 8.073 -2.342 1.00 81.44 112 GLY A C 1
ATOM 857 O O . GLY A 1 112 ? -1.607 7.808 -1.946 1.00 81.44 112 GLY A O 1
ATOM 858 N N . ALA A 1 113 ? -0.254 8.727 -3.486 1.00 84.88 113 ALA A N 1
ATOM 859 C CA . ALA A 1 113 ? -1.342 9.135 -4.374 1.00 84.88 113 ALA A CA 1
ATOM 860 C C . ALA A 1 113 ? -2.160 7.923 -4.857 1.00 84.88 113 ALA A 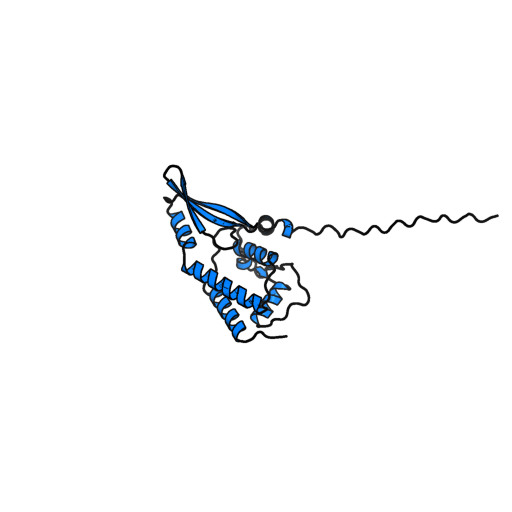C 1
ATOM 862 O O . ALA A 1 113 ? -3.383 7.924 -4.742 1.00 84.88 113 ALA A O 1
ATOM 863 N N . LEU A 1 114 ? -1.502 6.846 -5.307 1.00 86.94 114 LEU A N 1
ATOM 864 C CA . LEU A 1 114 ? -2.168 5.601 -5.711 1.00 86.94 114 LEU A CA 1
ATOM 865 C C . LEU A 1 114 ? -3.012 4.988 -4.582 1.00 86.94 114 LEU A C 1
ATOM 867 O O . LEU A 1 114 ? -4.122 4.530 -4.845 1.00 86.94 114 LEU A O 1
ATOM 871 N N . GLN A 1 115 ? -2.530 5.012 -3.334 1.00 83.50 115 GLN A N 1
ATOM 872 C CA . GLN A 1 115 ? -3.297 4.539 -2.173 1.00 83.50 115 GLN A CA 1
ATOM 873 C C . GLN A 1 115 ? -4.547 5.386 -1.913 1.00 83.50 115 GLN A C 1
ATOM 875 O O . GLN A 1 115 ? -5.615 4.839 -1.648 1.00 83.50 115 GLN A O 1
ATOM 880 N N . VAL A 1 116 ? -4.439 6.716 -2.005 1.00 83.50 116 VAL A N 1
ATOM 881 C CA . VAL A 1 116 ? -5.596 7.612 -1.854 1.00 83.50 116 VAL A CA 1
ATOM 882 C C . VAL A 1 116 ? -6.631 7.333 -2.942 1.00 83.50 116 VAL A C 1
ATOM 884 O O . VAL A 1 116 ? -7.800 7.137 -2.621 1.00 83.50 116 VAL A O 1
ATOM 887 N N . LEU A 1 117 ? -6.196 7.252 -4.204 1.00 86.50 117 LEU A N 1
ATOM 888 C CA . LEU A 1 117 ? -7.060 6.996 -5.361 1.00 86.50 117 LEU A CA 1
ATOM 889 C C . LEU A 1 117 ? -7.769 5.635 -5.277 1.00 86.50 117 LEU A C 1
ATOM 891 O O . LEU A 1 117 ? -8.952 5.530 -5.604 1.00 86.50 117 LEU A O 1
ATOM 895 N N . GLU A 1 118 ? -7.074 4.592 -4.818 1.00 84.75 118 GLU A N 1
ATOM 896 C CA . GLU A 1 118 ? -7.664 3.270 -4.581 1.00 84.75 118 GLU A CA 1
ATOM 897 C C . GLU A 1 118 ? -8.735 3.327 -3.485 1.00 84.75 118 GLU A C 1
ATOM 899 O O . GLU A 1 118 ? -9.870 2.887 -3.712 1.00 84.75 118 GLU A O 1
ATOM 904 N N . ARG A 1 119 ? -8.418 3.965 -2.350 1.00 80.94 119 ARG A N 1
ATOM 905 C CA . ARG A 1 119 ? -9.325 4.089 -1.202 1.00 80.94 119 ARG A CA 1
ATOM 906 C C . ARG A 1 119 ? -10.636 4.765 -1.590 1.00 80.94 119 ARG A C 1
ATOM 908 O O . ARG A 1 119 ? -11.709 4.234 -1.299 1.00 80.94 119 ARG A O 1
ATOM 915 N N . ILE A 1 120 ? -10.561 5.904 -2.279 1.00 81.69 120 ILE A N 1
ATOM 916 C CA . ILE A 1 120 ? -11.754 6.653 -2.706 1.00 81.69 120 ILE A CA 1
ATOM 917 C C . ILE A 1 120 ? -12.482 5.982 -3.884 1.00 81.69 120 ILE A C 1
ATOM 919 O O . ILE A 1 120 ? -13.626 6.311 -4.173 1.00 81.69 120 ILE A O 1
ATOM 923 N N . GLY A 1 121 ? -11.869 4.975 -4.515 1.00 81.81 121 GLY A N 1
ATOM 924 C CA . GLY A 1 121 ? -12.506 4.140 -5.531 1.00 81.81 121 GLY A CA 1
ATOM 925 C C . GLY A 1 121 ? -12.343 4.630 -6.966 1.00 81.81 121 GLY A C 1
ATOM 926 O O . GLY A 1 121 ? -13.105 4.198 -7.829 1.00 81.81 121 GLY A O 1
ATOM 927 N N . VAL A 1 122 ? -11.338 5.463 -7.251 1.00 85.50 122 VAL A N 1
ATOM 928 C CA . VAL A 1 122 ? -11.057 5.970 -8.607 1.00 85.50 122 VAL A CA 1
ATOM 929 C C . VAL A 1 122 ? -10.816 4.827 -9.596 1.00 85.50 122 VAL A C 1
ATOM 931 O O . VAL A 1 122 ? -11.373 4.825 -10.687 1.00 85.50 122 VAL A O 1
ATOM 934 N N . PHE A 1 123 ? -10.058 3.792 -9.229 1.00 85.88 123 PHE A N 1
ATOM 935 C CA . PHE A 1 123 ? -9.855 2.650 -10.135 1.00 85.88 123 PHE A CA 1
ATOM 936 C C . PHE A 1 123 ? -11.128 1.811 -10.319 1.00 85.88 123 PHE A C 1
ATOM 938 O O . PHE A 1 123 ? -11.386 1.300 -11.409 1.00 85.88 123 PHE A O 1
ATOM 945 N N . ARG A 1 124 ? -11.980 1.725 -9.285 1.00 83.12 124 ARG A N 1
ATOM 946 C CA . ARG A 1 124 ? -13.275 1.024 -9.363 1.00 83.12 124 ARG A CA 1
ATOM 947 C C . ARG A 1 124 ? -14.277 1.745 -10.267 1.00 83.12 124 ARG A C 1
ATOM 949 O O . ARG A 1 124 ? -15.157 1.087 -10.811 1.00 83.12 124 ARG A O 1
ATOM 956 N N . SER A 1 125 ? -14.125 3.054 -10.479 1.00 83.19 125 SER A N 1
ATOM 957 C CA . SER A 1 125 ? -14.965 3.830 -11.400 1.00 83.19 125 SER A CA 1
ATOM 958 C C . SER A 1 125 ? -14.534 3.742 -12.872 1.00 83.19 125 SER A C 1
ATOM 960 O O . SER A 1 125 ? -15.089 4.442 -13.715 1.00 83.19 125 SER A O 1
ATOM 962 N N . GLY A 1 126 ? -13.568 2.876 -13.206 1.00 84.38 126 GLY A N 1
ATOM 963 C CA . GLY A 1 126 ? -13.098 2.669 -14.581 1.00 84.38 126 GLY A CA 1
ATOM 964 C C . GLY A 1 126 ? -11.910 3.546 -14.988 1.00 84.38 126 GLY A C 1
ATOM 965 O O . GLY A 1 126 ? -11.580 3.615 -16.181 1.00 84.38 126 GLY A O 1
ATOM 966 N N . CYS A 1 127 ? -11.266 4.204 -14.020 1.00 87.94 127 CYS A N 1
ATOM 967 C CA . CYS A 1 127 ? -9.998 4.894 -14.223 1.00 87.94 127 CYS A CA 1
ATOM 968 C C . CYS A 1 127 ? -8.850 3.898 -14.424 1.00 87.94 127 CYS A C 1
ATOM 970 O O . CYS A 1 127 ? -8.756 2.887 -13.729 1.00 87.94 127 CYS A O 1
ATOM 972 N N . VAL A 1 128 ? -7.932 4.226 -15.329 1.00 90.50 128 VAL A N 1
ATOM 973 C CA . VAL A 1 128 ? -6.692 3.489 -15.583 1.00 90.50 128 VAL A CA 1
ATOM 974 C C . VAL A 1 128 ? -5.494 4.435 -15.520 1.00 90.50 128 VAL A C 1
ATOM 976 O O . VAL A 1 128 ? -5.593 5.600 -15.899 1.00 90.50 128 VAL A O 1
ATOM 979 N N . MET A 1 129 ? -4.361 3.932 -15.030 1.00 90.75 129 MET A N 1
ATOM 980 C CA . MET A 1 129 ? -3.088 4.658 -15.021 1.00 90.75 129 MET A CA 1
ATOM 981 C C . MET A 1 129 ? -2.417 4.542 -16.393 1.00 90.75 129 MET A C 1
ATOM 983 O O . MET A 1 129 ? -2.339 3.446 -16.950 1.00 90.75 129 MET A O 1
ATOM 987 N N . ILE A 1 130 ? -1.922 5.659 -16.921 1.00 90.81 130 ILE A N 1
ATOM 988 C CA . ILE A 1 130 ? -1.211 5.737 -18.202 1.00 90.81 130 ILE A CA 1
ATOM 989 C C . ILE A 1 130 ? 0.163 6.404 -18.014 1.00 90.81 130 ILE A C 1
ATOM 991 O O . ILE A 1 130 ? 0.587 6.687 -16.894 1.00 90.81 130 ILE A O 1
ATOM 995 N N . GLY A 1 131 ? 0.895 6.605 -19.110 1.00 87.56 131 GLY A N 1
ATOM 996 C CA . GLY A 1 131 ? 2.186 7.294 -19.086 1.00 87.56 131 GLY A CA 1
ATOM 997 C C . GLY A 1 131 ? 3.341 6.445 -18.541 1.00 87.56 131 GLY A C 1
ATOM 998 O O . GLY A 1 131 ? 3.301 5.210 -18.535 1.00 87.56 131 GLY A O 1
ATOM 999 N N . THR A 1 132 ? 4.406 7.121 -18.106 1.00 86.94 132 THR A N 1
ATOM 1000 C CA . THR A 1 132 ? 5.666 6.493 -17.667 1.00 86.94 132 THR A CA 1
ATOM 1001 C C . THR A 1 132 ? 5.486 5.482 -16.527 1.00 86.94 132 THR A C 1
ATOM 1003 O O . THR A 1 132 ? 6.075 4.399 -16.616 1.00 86.94 132 THR A O 1
ATOM 1006 N N . PRO A 1 133 ? 4.674 5.746 -15.479 1.00 86.75 133 PRO A N 1
ATOM 1007 C CA . PRO A 1 133 ? 4.458 4.765 -14.416 1.00 86.75 133 PRO A CA 1
ATOM 1008 C C . PRO A 1 133 ? 3.793 3.479 -14.929 1.00 86.75 133 PRO A C 1
ATOM 1010 O O . PRO A 1 133 ? 4.204 2.383 -14.549 1.00 86.75 133 PRO A O 1
ATOM 1013 N N . ALA A 1 134 ? 2.823 3.591 -15.846 1.00 89.50 134 ALA A N 1
ATOM 1014 C CA . ALA A 1 134 ? 2.174 2.436 -16.469 1.00 89.50 134 ALA A CA 1
ATOM 1015 C C . ALA A 1 134 ? 3.152 1.622 -17.327 1.00 89.50 134 ALA A C 1
ATOM 1017 O O . ALA A 1 134 ? 3.160 0.393 -17.257 1.00 89.50 134 ALA A O 1
ATOM 1018 N N . TYR A 1 135 ? 4.033 2.295 -18.072 1.00 88.81 135 TYR A N 1
ATOM 1019 C CA . TYR A 1 135 ? 5.097 1.624 -18.815 1.00 88.81 135 TYR A CA 1
ATOM 1020 C C . TYR A 1 135 ? 6.028 0.826 -17.889 1.00 88.81 135 TYR A C 1
ATOM 1022 O O . TYR A 1 135 ? 6.322 -0.334 -18.170 1.00 88.81 135 TYR A O 1
ATOM 1030 N N . GLY A 1 136 ? 6.422 1.390 -16.742 1.00 89.88 136 GLY A N 1
ATOM 1031 C CA . GLY A 1 136 ? 7.219 0.675 -15.740 1.00 89.88 136 GLY A CA 1
ATOM 1032 C C . GLY A 1 136 ? 6.527 -0.579 -15.187 1.00 89.88 136 GLY A C 1
ATOM 1033 O O . GLY A 1 136 ? 7.167 -1.617 -15.022 1.00 89.88 136 GLY A O 1
ATOM 1034 N N . VAL A 1 137 ? 5.209 -0.523 -14.964 1.00 90.94 137 VAL A N 1
ATOM 1035 C CA . VAL A 1 137 ? 4.421 -1.702 -14.561 1.00 90.94 137 VAL A CA 1
ATOM 1036 C C . VAL A 1 137 ? 4.445 -2.784 -15.643 1.00 90.94 137 VAL A C 1
ATOM 1038 O O . VAL A 1 137 ? 4.651 -3.952 -15.319 1.00 90.94 137 VAL A O 1
ATOM 1041 N N . ILE A 1 138 ? 4.303 -2.412 -16.918 1.00 92.50 138 ILE A N 1
ATOM 1042 C CA . ILE A 1 138 ? 4.381 -3.359 -18.041 1.00 92.50 138 ILE A CA 1
ATOM 1043 C C . ILE A 1 138 ? 5.767 -4.017 -18.102 1.00 92.50 138 ILE A C 1
ATOM 1045 O O . ILE A 1 138 ? 5.859 -5.229 -18.279 1.00 92.50 138 ILE A O 1
ATOM 1049 N N . LEU A 1 139 ? 6.847 -3.258 -17.897 1.00 92.69 139 LEU A N 1
ATOM 1050 C CA . LEU A 1 139 ? 8.203 -3.818 -17.854 1.00 92.69 139 LEU A CA 1
ATOM 1051 C C . LEU A 1 139 ? 8.381 -4.835 -16.722 1.00 92.69 139 LEU A C 1
ATOM 1053 O O . LEU A 1 139 ? 8.919 -5.916 -16.963 1.00 92.69 139 LEU A O 1
ATOM 1057 N N . ASN A 1 140 ? 7.874 -4.524 -15.526 1.00 93.81 140 ASN A N 1
ATOM 1058 C CA . ASN A 1 140 ? 7.864 -5.460 -14.402 1.00 93.81 140 ASN A CA 1
ATOM 1059 C C . ASN A 1 140 ? 7.082 -6.739 -14.744 1.00 93.81 140 ASN A C 1
ATOM 1061 O O . ASN A 1 140 ? 7.573 -7.833 -14.480 1.00 93.81 140 ASN A O 1
ATOM 1065 N N . MET A 1 141 ? 5.899 -6.612 -15.361 1.00 93.88 141 MET A N 1
ATOM 1066 C CA . MET A 1 141 ? 5.081 -7.760 -15.785 1.00 93.88 141 MET A CA 1
ATOM 1067 C C . MET A 1 141 ? 5.803 -8.655 -16.794 1.00 93.88 141 MET A C 1
ATOM 1069 O O . MET A 1 141 ? 5.654 -9.872 -16.754 1.00 93.88 141 MET A O 1
ATOM 1073 N N . LEU A 1 142 ? 6.586 -8.054 -17.689 1.00 93.81 142 LEU A N 1
ATOM 1074 C CA . LEU A 1 142 ? 7.381 -8.761 -18.691 1.00 93.81 142 LEU A CA 1
ATOM 1075 C C . LEU A 1 142 ? 8.722 -9.282 -18.145 1.00 93.81 142 LEU A C 1
ATOM 1077 O O . LEU A 1 142 ? 9.458 -9.943 -18.871 1.00 93.81 142 LEU A O 1
ATOM 1081 N N . GLY A 1 143 ? 9.066 -8.989 -16.887 1.00 94.00 143 GLY A N 1
ATOM 1082 C CA . GLY A 1 143 ? 10.317 -9.429 -16.274 1.00 94.00 143 GLY A CA 1
ATOM 1083 C C . GLY A 1 143 ? 11.555 -8.667 -16.758 1.00 94.00 143 GLY A C 1
ATOM 1084 O O . GLY A 1 143 ? 12.664 -9.190 -16.645 1.00 94.00 143 GLY A O 1
ATOM 1085 N N . TYR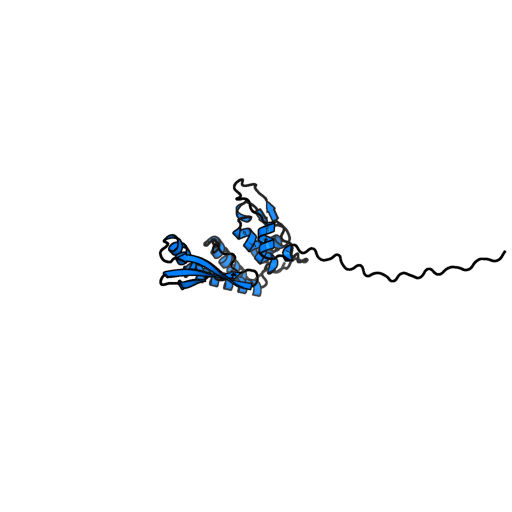 A 1 144 ? 11.410 -7.437 -17.259 1.00 92.94 144 TYR A N 1
ATOM 1086 C CA . TYR A 1 144 ? 12.532 -6.589 -17.672 1.00 92.94 144 TYR A CA 1
ATOM 1087 C C . TYR A 1 144 ? 12.955 -5.613 -16.571 1.00 92.94 144 TYR A C 1
ATOM 1089 O O . TYR A 1 144 ? 12.124 -4.945 -15.966 1.00 92.94 144 TYR A O 1
ATOM 1097 N N . ARG A 1 145 ? 14.272 -5.464 -16.378 1.00 86.44 145 ARG A N 1
ATOM 1098 C CA . ARG A 1 145 ? 14.872 -4.558 -15.375 1.00 86.44 145 ARG A CA 1
ATOM 1099 C C . ARG A 1 145 ? 15.357 -3.224 -15.938 1.00 86.44 145 ARG A C 1
ATOM 1101 O O . ARG A 1 145 ? 16.261 -2.602 -15.384 1.00 86.44 145 ARG A O 1
ATOM 1108 N N . GLU A 1 146 ? 14.865 -2.833 -17.108 1.00 82.56 146 GLU A N 1
ATOM 1109 C CA . GLU A 1 146 ? 15.276 -1.568 -17.717 1.00 82.56 146 GLU A CA 1
ATOM 1110 C C . GLU A 1 146 ? 14.490 -0.415 -17.115 1.00 82.56 146 GLU A C 1
ATOM 1112 O O . GLU A 1 146 ? 13.267 -0.446 -17.068 1.00 82.56 146 GLU A O 1
ATOM 1117 N N . HIS A 1 147 ? 15.193 0.618 -16.664 1.00 71.75 147 HIS A N 1
ATOM 1118 C CA . HIS A 1 147 ? 14.537 1.828 -16.197 1.00 71.75 147 HIS A CA 1
ATOM 1119 C C . HIS A 1 147 ? 14.195 2.727 -17.392 1.00 71.75 147 HIS A C 1
ATOM 1121 O O . HIS A 1 147 ? 15.015 2.849 -18.309 1.00 71.75 147 HIS A O 1
ATOM 1127 N N . PRO A 1 148 ? 13.017 3.379 -17.396 1.00 68.19 148 PRO A N 1
ATOM 1128 C CA . PRO A 1 148 ? 12.710 4.413 -18.375 1.00 68.19 148 PRO A CA 1
ATOM 1129 C C . PRO A 1 148 ? 13.819 5.473 -18.393 1.00 68.19 148 PRO A C 1
ATOM 1131 O O . PRO A 1 148 ? 14.300 5.888 -17.340 1.00 68.19 148 PRO A O 1
ATOM 1134 N N . ALA A 1 149 ? 14.220 5.926 -19.585 1.00 63.62 149 ALA A N 1
ATOM 1135 C CA . ALA A 1 149 ? 15.280 6.929 -19.744 1.00 63.62 149 ALA A CA 1
ATOM 1136 C C . ALA A 1 149 ? 14.931 8.289 -19.101 1.00 63.62 149 ALA A C 1
ATOM 1138 O O . ALA A 1 149 ? 15.820 9.091 -18.825 1.00 63.62 149 ALA A O 1
ATOM 1139 N N . VAL A 1 150 ? 13.641 8.533 -18.853 1.00 64.88 150 VAL A N 1
ATOM 1140 C CA . VAL A 1 150 ? 13.112 9.709 -18.162 1.00 64.88 150 VAL A CA 1
ATOM 1141 C C . VAL A 1 150 ? 12.261 9.224 -16.995 1.00 64.88 150 VAL A C 1
ATOM 1143 O O . VAL A 1 150 ? 11.303 8.478 -17.186 1.00 64.88 150 VAL A O 1
ATOM 1146 N N . LEU A 1 151 ? 12.612 9.651 -15.784 1.00 63.72 151 LEU A N 1
ATOM 1147 C CA . LEU A 1 151 ? 11.777 9.470 -14.603 1.00 63.72 151 LEU A CA 1
ATOM 1148 C C . LEU A 1 151 ? 10.818 10.660 -14.524 1.00 63.72 151 LEU A C 1
ATOM 1150 O O . LEU A 1 151 ? 11.261 11.786 -14.308 1.00 63.72 151 LEU A O 1
ATOM 1154 N N . THR A 1 152 ? 9.522 10.418 -14.704 1.00 67.31 152 THR A N 1
ATOM 1155 C CA . THR A 1 152 ? 8.480 11.402 -14.383 1.00 67.31 152 THR A CA 1
ATOM 1156 C C . THR A 1 152 ? 7.925 11.085 -13.001 1.00 67.31 152 THR A C 1
ATOM 1158 O O . THR A 1 152 ? 7.788 9.918 -12.631 1.00 67.31 152 THR A O 1
ATOM 1161 N N . ASN A 1 153 ? 7.643 12.122 -12.215 1.00 68.06 153 ASN A N 1
ATOM 1162 C CA . ASN A 1 153 ? 6.978 11.962 -10.921 1.00 68.06 153 ASN A CA 1
ATOM 1163 C C . ASN A 1 153 ? 5.460 12.193 -11.024 1.00 68.06 153 ASN A C 1
ATOM 1165 O O . ASN A 1 153 ? 4.754 12.073 -10.025 1.00 68.06 153 ASN A O 1
ATOM 1169 N N . ASP A 1 154 ? 4.982 12.515 -12.226 1.00 78.31 154 ASP A N 1
ATOM 1170 C CA . ASP A 1 154 ? 3.576 12.742 -12.529 1.00 78.31 154 ASP A CA 1
ATOM 1171 C C . ASP A 1 154 ? 2.832 11.407 -12.663 1.00 78.31 154 ASP A C 1
ATOM 1173 O 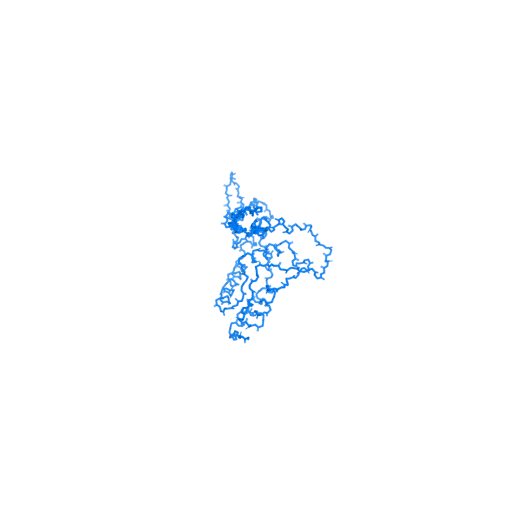O . ASP A 1 154 ? 3.385 10.409 -13.144 1.00 78.31 154 ASP A O 1
ATOM 1177 N N . LEU A 1 155 ? 1.573 11.395 -12.221 1.00 84.00 155 LEU A N 1
ATOM 1178 C CA . LEU A 1 155 ? 0.666 10.259 -12.335 1.00 84.00 155 LEU A CA 1
ATOM 1179 C C . LEU A 1 155 ? -0.448 10.610 -13.321 1.00 84.00 155 LEU A C 1
ATOM 1181 O O . LEU A 1 155 ? -1.393 11.315 -12.972 1.00 84.00 155 LEU A O 1
ATOM 1185 N N . ASP A 1 156 ? -0.345 10.089 -14.540 1.00 87.12 156 ASP A N 1
ATOM 1186 C CA . ASP A 1 156 ? -1.350 10.312 -15.573 1.00 87.12 156 ASP A CA 1
ATOM 1187 C C . ASP A 1 156 ? -2.479 9.282 -15.464 1.00 87.12 156 ASP A C 1
ATOM 1189 O O . ASP A 1 156 ? -2.249 8.069 -15.399 1.00 87.12 156 ASP A O 1
ATOM 1193 N N . LEU A 1 157 ? -3.718 9.767 -15.474 1.00 88.06 157 LEU A N 1
ATOM 1194 C CA . LEU A 1 157 ? -4.924 8.959 -15.334 1.00 88.06 157 LEU A CA 1
ATOM 1195 C C . LEU A 1 157 ? -5.854 9.171 -16.530 1.00 88.06 157 LEU A C 1
ATOM 1197 O O . LEU A 1 157 ? -5.995 10.280 -17.041 1.00 88.06 157 LEU A O 1
ATOM 1201 N N . SER A 1 158 ? -6.523 8.105 -16.960 1.00 87.94 158 SER A N 1
ATOM 1202 C CA . SER A 1 158 ? -7.531 8.149 -18.018 1.00 87.94 158 SER A CA 1
ATOM 1203 C C . SER A 1 158 ? -8.780 7.385 -17.600 1.00 87.94 158 SER A C 1
ATOM 1205 O O . SER A 1 158 ? -8.693 6.304 -17.024 1.00 87.94 158 SER A O 1
ATOM 1207 N N . PHE A 1 159 ? -9.957 7.922 -17.909 1.00 84.06 159 PHE A N 1
ATOM 1208 C CA . PHE A 1 159 ? -11.227 7.252 -17.647 1.00 84.06 159 PHE A CA 1
ATOM 1209 C C . PHE A 1 159 ? -11.679 6.517 -18.904 1.00 84.06 159 PHE A C 1
ATOM 1211 O O . PHE A 1 159 ? -12.009 7.130 -19.916 1.00 84.06 159 PHE A O 1
ATOM 1218 N N . SER A 1 160 ? -11.684 5.185 -18.836 1.00 69.31 160 SER A N 1
ATOM 1219 C CA . SER A 1 160 ? -12.040 4.333 -19.978 1.00 69.31 160 SER A CA 1
ATOM 1220 C C . SER A 1 160 ? -13.551 4.110 -20.114 1.00 69.31 160 SER A C 1
ATOM 1222 O O . SER A 1 160 ? -14.044 3.828 -21.206 1.00 69.31 160 SER A O 1
ATOM 1224 N N . ARG A 1 161 ? -14.299 4.225 -19.006 1.00 61.41 161 ARG A N 1
ATOM 1225 C CA . ARG A 1 161 ? -15.757 4.059 -18.936 1.00 61.41 161 ARG A CA 1
ATOM 1226 C C . ARG A 1 161 ? -16.327 5.007 -17.884 1.00 61.41 161 ARG A C 1
ATOM 1228 O O . ARG A 1 161 ? -15.895 4.965 -16.741 1.00 61.41 161 ARG A O 1
ATOM 1235 N N . TYR A 1 162 ? -17.332 5.808 -18.234 1.00 53.03 162 TYR A N 1
ATOM 1236 C CA . TYR A 1 162 ? -18.130 6.537 -17.245 1.00 53.03 162 TYR A CA 1
ATOM 1237 C C . TY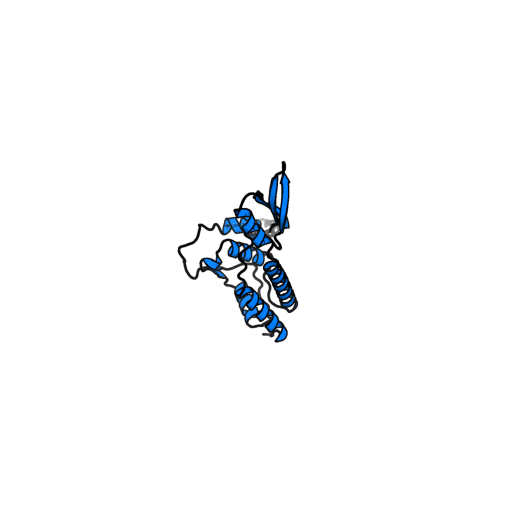R A 1 162 ? -19.119 5.556 -16.600 1.00 53.03 162 TYR A C 1
ATOM 1239 O O . TYR A 1 162 ? -20.268 5.457 -17.029 1.00 53.03 162 TYR A O 1
ATOM 1247 N N . SER A 1 163 ? -18.693 4.766 -15.609 1.00 51.84 163 SER A N 1
ATOM 1248 C CA . SER A 1 163 ? -19.671 4.042 -14.792 1.00 51.84 163 SER A CA 1
ATOM 1249 C C . SER A 1 163 ? -20.374 5.061 -13.894 1.00 51.84 163 SER A C 1
ATOM 1251 O O . SER A 1 163 ? -19.785 5.575 -12.944 1.00 51.84 163 SER A O 1
ATOM 1253 N N . LEU A 1 164 ? -21.620 5.384 -14.239 1.00 48.38 164 LEU A N 1
ATOM 1254 C CA . LEU A 1 164 ? -22.507 6.324 -13.553 1.00 48.38 164 LEU A CA 1
ATOM 1255 C C . LEU A 1 164 ? -22.962 5.761 -12.188 1.00 48.38 164 LEU A C 1
ATOM 1257 O O . LEU A 1 164 ? -24.126 5.444 -11.987 1.00 48.38 164 LEU A O 1
ATOM 1261 N N . ALA A 1 165 ? -22.023 5.560 -11.270 1.00 49.94 165 ALA A N 1
ATOM 1262 C CA . ALA A 1 165 ? -22.264 5.223 -9.868 1.00 49.94 165 ALA A CA 1
ATOM 1263 C C . ALA A 1 165 ? -21.047 5.662 -9.043 1.00 49.94 165 ALA A C 1
ATOM 1265 O O . ALA A 1 165 ? -20.413 4.877 -8.346 1.00 49.94 165 ALA A O 1
ATOM 1266 N N . VAL A 1 166 ? -20.661 6.925 -9.201 1.00 54.66 166 VAL A N 1
ATOM 1267 C CA . VAL A 1 166 ? -19.602 7.540 -8.408 1.00 54.66 166 VAL A CA 1
ATOM 1268 C C . VAL A 1 166 ? -20.286 8.354 -7.317 1.00 54.66 166 VAL A C 1
ATOM 1270 O O . VAL A 1 166 ? -20.932 9.358 -7.609 1.00 54.66 166 VAL A O 1
ATOM 1273 N N . THR A 1 167 ? -20.164 7.915 -6.062 1.00 57.31 167 THR A N 1
ATOM 1274 C CA . THR A 1 167 ? -20.273 8.817 -4.905 1.00 57.31 167 THR A CA 1
ATOM 1275 C C . THR A 1 167 ? -19.406 10.031 -5.209 1.00 57.31 167 THR A C 1
ATOM 1277 O O . THR A 1 167 ? -18.274 9.830 -5.627 1.00 57.31 167 THR A O 1
ATOM 1280 N N . GLN A 1 168 ? -19.919 11.254 -5.068 1.00 66.19 168 GLN A N 1
ATOM 1281 C CA . GLN A 1 168 ? -19.194 12.484 -5.407 1.00 66.19 168 GLN A CA 1
ATOM 1282 C C . GLN A 1 168 ? -17.776 12.458 -4.791 1.00 66.19 168 GLN A C 1
ATOM 1284 O O . GLN A 1 168 ? -17.627 12.614 -3.583 1.00 66.19 168 GLN A O 1
ATOM 1289 N N . MET A 1 169 ? -16.760 12.161 -5.612 1.00 74.06 169 MET A N 1
ATOM 1290 C CA . MET A 1 169 ? -15.356 12.070 -5.202 1.00 74.06 169 MET A CA 1
ATOM 1291 C C . MET A 1 169 ? -14.711 13.4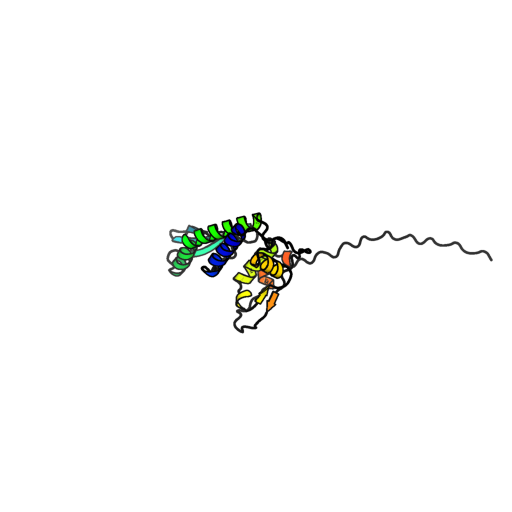32 -5.424 1.00 74.06 169 MET A C 1
ATOM 1293 O O . MET A 1 169 ? -14.704 13.919 -6.556 1.00 74.06 169 MET A O 1
ATOM 1297 N N . ASP A 1 170 ? -14.135 14.014 -4.378 1.00 82.94 170 ASP A N 1
ATOM 1298 C CA . ASP A 1 170 ? -13.297 15.204 -4.499 1.00 82.94 170 ASP A CA 1
ATOM 1299 C C . ASP A 1 170 ? -11.824 14.782 -4.485 1.00 82.94 170 ASP A C 1
ATOM 1301 O O . ASP A 1 170 ? -11.130 14.835 -3.471 1.00 82.94 170 ASP A O 1
ATOM 1305 N N . ILE A 1 171 ? -11.364 14.290 -5.641 1.00 82.56 171 ILE A N 1
ATOM 1306 C CA . ILE A 1 171 ? -10.010 13.742 -5.811 1.00 82.56 171 ILE A CA 1
ATOM 1307 C C . ILE A 1 171 ? -8.948 14.774 -5.413 1.00 82.56 171 ILE A C 1
ATOM 1309 O O . ILE A 1 171 ? -7.936 14.416 -4.809 1.00 82.56 171 ILE A O 1
ATOM 1313 N N . GLU A 1 172 ? -9.168 16.046 -5.750 1.00 82.06 172 GLU A N 1
ATOM 1314 C CA . GLU A 1 172 ? -8.239 17.127 -5.430 1.00 82.06 172 GLU A CA 1
ATOM 1315 C C . GLU A 1 172 ? -8.161 17.339 -3.919 1.00 82.06 172 GLU A C 1
ATOM 1317 O O . GLU A 1 172 ? -7.063 17.313 -3.360 1.00 82.06 172 GLU A O 1
ATOM 1322 N N . GLN A 1 173 ? -9.306 17.465 -3.242 1.00 83.31 173 GLN A N 1
ATOM 1323 C CA . GLN A 1 173 ? -9.347 17.627 -1.792 1.00 83.31 173 GLN A CA 1
ATOM 1324 C C . GLN A 1 173 ? -8.735 16.423 -1.062 1.00 83.31 173 GLN A C 1
ATOM 1326 O O . GLN A 1 173 ? -7.972 16.612 -0.112 1.00 83.31 173 GLN A O 1
ATOM 1331 N N . ASP A 1 174 ? -9.024 15.197 -1.500 1.00 82.19 174 ASP A N 1
ATOM 1332 C CA . ASP A 1 174 ? -8.499 13.971 -0.891 1.00 82.19 174 ASP A CA 1
ATOM 1333 C C . ASP A 1 174 ? -6.975 13.846 -1.047 1.00 82.19 174 ASP A C 1
ATOM 1335 O O . ASP A 1 174 ? -6.268 13.484 -0.098 1.00 82.19 174 ASP A O 1
ATOM 1339 N N . LEU A 1 175 ? -6.444 14.184 -2.227 1.00 82.94 175 LEU A N 1
ATOM 1340 C CA . LEU A 1 175 ? -5.002 14.221 -2.470 1.00 82.94 175 LEU A CA 1
ATOM 1341 C C . LEU A 1 175 ? -4.325 15.373 -1.717 1.00 82.94 175 LEU A C 1
ATOM 1343 O O . LEU A 1 175 ? -3.239 15.183 -1.167 1.00 82.94 175 LEU A O 1
ATOM 1347 N N . PHE A 1 176 ? -4.966 16.542 -1.634 1.00 82.94 176 PHE A N 1
ATOM 1348 C CA . PHE A 1 176 ? -4.447 17.696 -0.899 1.00 82.94 176 PHE A CA 1
ATOM 1349 C C . PHE A 1 176 ? -4.415 17.429 0.609 1.00 82.94 176 PHE A C 1
ATOM 1351 O O . PHE A 1 176 ? -3.454 17.784 1.293 1.00 82.94 176 PHE A O 1
ATOM 1358 N N . ALA A 1 177 ? -5.438 16.756 1.143 1.00 78.94 177 ALA A N 1
ATOM 1359 C CA . ALA A 1 177 ? -5.473 16.338 2.539 1.00 78.94 177 ALA A CA 1
ATOM 1360 C C . ALA A 1 177 ? -4.310 15.389 2.878 1.00 78.94 177 ALA A C 1
ATOM 1362 O O . ALA A 1 177 ? -3.741 15.485 3.975 1.00 78.94 177 ALA A O 1
ATOM 1363 N N . TRP A 1 178 ? -3.947 14.513 1.934 1.00 77.12 178 TRP A N 1
ATOM 1364 C CA . TRP A 1 178 ? -2.828 13.581 2.040 1.00 77.12 178 TRP A CA 1
ATOM 1365 C C . TRP A 1 178 ? -1.457 14.278 1.964 1.00 77.12 178 TRP A C 1
ATOM 1367 O O . TRP A 1 178 ? -0.688 14.183 2.921 1.00 77.12 178 TRP A O 1
ATOM 1377 N N . GLU A 1 179 ? -1.163 15.004 0.882 1.00 78.56 179 GLU A N 1
ATOM 1378 C CA . GLU A 1 179 ? 0.097 15.736 0.683 1.00 78.56 179 GLU A CA 1
ATOM 1379 C C . GLU A 1 179 ? -0.183 17.122 0.081 1.00 78.56 179 GLU A C 1
ATOM 1381 O O . GLU A 1 179 ? -0.293 17.267 -1.138 1.00 78.56 179 GLU A O 1
ATOM 1386 N N . PRO A 1 180 ? -0.252 18.179 0.910 1.00 76.62 180 PRO A N 1
ATOM 1387 C CA . PRO A 1 180 ? -0.518 19.535 0.432 1.00 76.62 180 PRO A CA 1
ATOM 1388 C C . PRO A 1 180 ? 0.512 20.036 -0.587 1.00 76.62 180 PRO A C 1
ATOM 1390 O O . PRO A 1 180 ? 0.200 20.887 -1.418 1.00 76.62 180 PRO A O 1
ATOM 1393 N N . LYS A 1 181 ? 1.752 19.522 -0.543 1.00 73.31 181 LYS A N 1
ATOM 1394 C CA . LYS A 1 181 ? 2.807 19.904 -1.492 1.00 73.31 181 LYS A CA 1
ATOM 1395 C C . LYS A 1 181 ? 2.692 19.195 -2.838 1.00 73.31 181 LYS A C 1
ATOM 1397 O O . LYS A 1 181 ? 3.448 19.538 -3.741 1.00 73.31 181 LYS A O 1
ATOM 1402 N N . LEU A 1 182 ? 1.773 18.241 -2.995 1.00 68.50 182 LEU A N 1
ATOM 1403 C CA . LEU A 1 182 ? 1.571 17.523 -4.254 1.00 68.50 182 LEU A CA 1
ATOM 1404 C C . LEU A 1 182 ? 1.192 18.482 -5.389 1.00 68.50 182 LEU A C 1
ATOM 1406 O O . LEU A 1 182 ? 1.645 18.313 -6.514 1.00 68.50 182 LEU A O 1
ATOM 1410 N N . PHE A 1 183 ? 0.419 19.520 -5.063 1.00 64.88 183 PHE A N 1
ATOM 1411 C CA . PHE A 1 183 ? -0.017 20.564 -5.992 1.00 64.88 183 PHE A CA 1
ATOM 1412 C C . PHE A 1 183 ? 0.852 21.826 -5.931 1.00 64.88 183 PHE A C 1
ATOM 1414 O O . PHE A 1 183 ? 0.491 22.857 -6.501 1.00 64.88 183 PHE A O 1
ATOM 1421 N N . ALA A 1 184 ? 1.982 21.793 -5.216 1.00 58.31 184 ALA A N 1
ATOM 1422 C CA . ALA A 1 184 ? 2.858 22.950 -5.139 1.00 58.31 184 ALA A CA 1
ATOM 1423 C C . ALA A 1 184 ? 3.488 23.198 -6.513 1.00 58.31 184 ALA A C 1
ATOM 1425 O O . ALA A 1 184 ? 4.418 22.506 -6.925 1.00 58.31 184 ALA A O 1
ATOM 1426 N N . VAL A 1 185 ? 2.990 24.216 -7.214 1.00 54.56 185 VAL A N 1
ATOM 1427 C CA . VAL A 1 185 ? 3.643 24.740 -8.412 1.00 54.56 185 VAL A CA 1
ATOM 1428 C C . VAL A 1 185 ? 5.027 25.240 -7.983 1.00 54.56 185 VAL A C 1
ATOM 1430 O O . VAL A 1 185 ? 5.105 26.068 -7.066 1.00 54.56 185 VAL A O 1
ATOM 1433 N N . PRO A 1 186 ? 6.128 24.753 -8.588 1.00 51.38 186 PRO A N 1
ATOM 1434 C CA . PRO A 1 186 ? 7.448 25.293 -8.309 1.00 51.38 186 PRO A CA 1
ATOM 1435 C C . PRO A 1 186 ? 7.412 26.809 -8.520 1.00 51.38 186 PRO A C 1
ATOM 1437 O O . PRO A 1 186 ? 6.845 27.255 -9.524 1.00 51.38 186 PRO A O 1
ATOM 1440 N N . PRO A 1 187 ? 7.989 27.622 -7.616 1.00 51.28 187 PRO A N 1
ATOM 1441 C CA . PRO A 1 187 ? 8.088 29.049 -7.873 1.00 51.28 187 PRO A CA 1
ATOM 1442 C C . PRO A 1 187 ? 8.781 29.239 -9.230 1.00 51.28 187 PRO A C 1
ATOM 1444 O O . PRO A 1 187 ? 9.723 28.491 -9.524 1.00 51.28 187 PRO A O 1
ATOM 1447 N N . PRO A 1 188 ? 8.317 30.183 -10.073 1.00 53.34 188 PRO A N 1
ATOM 1448 C CA . PRO A 1 188 ? 8.939 30.421 -11.366 1.00 53.34 188 PRO A CA 1
ATOM 1449 C C . PRO A 1 188 ? 10.440 30.581 -11.145 1.00 53.34 188 PRO A C 1
ATOM 1451 O O . PRO A 1 188 ? 10.854 31.301 -10.231 1.00 53.34 188 PRO A O 1
ATOM 1454 N N . ALA A 1 189 ? 11.235 29.833 -11.919 1.00 55.56 189 ALA A N 1
ATOM 1455 C CA . ALA A 1 189 ? 12.684 29.813 -11.786 1.00 55.56 189 ALA A CA 1
ATOM 1456 C C . ALA A 1 189 ? 13.174 31.257 -11.676 1.00 55.56 189 ALA A C 1
ATOM 1458 O O . ALA A 1 189 ? 12.876 32.059 -12.561 1.00 55.56 189 ALA A O 1
ATOM 1459 N N . ALA A 1 190 ? 13.843 31.590 -10.566 1.00 51.69 190 ALA A N 1
ATOM 1460 C CA . ALA A 1 190 ? 14.290 32.947 -10.304 1.00 51.69 190 ALA A CA 1
ATOM 1461 C C . ALA A 1 190 ? 15.059 33.437 -11.530 1.00 51.69 190 ALA A C 1
ATOM 1463 O O . ALA A 1 190 ? 16.142 32.930 -11.838 1.00 51.69 190 ALA A O 1
ATOM 1464 N N . THR A 1 191 ? 14.465 34.378 -12.263 1.00 44.44 191 THR A N 1
ATOM 1465 C CA . THR A 1 191 ? 15.107 35.019 -13.396 1.00 44.44 191 THR A CA 1
ATOM 1466 C C . THR A 1 191 ? 16.379 35.617 -12.833 1.00 44.44 191 THR A C 1
ATOM 1468 O O . THR A 1 191 ? 16.334 36.516 -11.994 1.00 44.44 191 THR A O 1
ATOM 1471 N N . ARG A 1 192 ? 17.528 35.058 -13.212 1.00 42.31 192 ARG A N 1
ATOM 1472 C CA . ARG A 1 192 ? 18.823 35.624 -12.862 1.00 42.31 192 ARG A CA 1
ATOM 1473 C C . ARG A 1 192 ? 18.841 36.992 -13.533 1.00 42.31 192 ARG A C 1
ATOM 1475 O O . ARG A 1 192 ? 19.023 37.071 -14.744 1.00 42.31 192 ARG A O 1
ATOM 1482 N N . SER A 1 193 ? 18.544 38.044 -12.776 1.00 43.16 193 SER A N 1
ATOM 1483 C CA . SER A 1 193 ? 18.571 39.418 -13.257 1.00 43.16 193 SER A CA 1
ATOM 1484 C C . SER A 1 193 ? 19.969 39.667 -13.811 1.00 43.16 193 SER A C 1
ATOM 1486 O O . SER A 1 193 ? 20.938 39.740 -13.055 1.00 43.16 193 SER A O 1
ATOM 1488 N N . ALA A 1 194 ? 20.096 39.710 -15.136 1.00 36.47 194 ALA A N 1
ATOM 1489 C CA . ALA A 1 194 ? 21.322 40.151 -15.774 1.00 36.47 194 ALA A CA 1
ATOM 1490 C C . ALA A 1 194 ? 21.602 41.591 -15.306 1.00 36.47 194 ALA A C 1
ATOM 1492 O O . ALA A 1 194 ? 20.655 42.378 -15.191 1.00 36.47 194 ALA A O 1
ATOM 1493 N N . PRO A 1 195 ? 22.856 41.956 -14.994 1.00 38.75 195 PRO A N 1
ATOM 1494 C CA . PRO A 1 195 ? 23.158 43.316 -14.582 1.00 38.75 195 PRO A CA 1
ATOM 1495 C C . PRO A 1 195 ? 22.816 44.268 -15.734 1.00 38.75 195 PRO A C 1
ATOM 1497 O O . PRO A 1 195 ? 23.231 44.051 -16.873 1.00 38.75 195 PRO A O 1
ATOM 1500 N N . LEU A 1 196 ? 22.037 45.308 -15.428 1.00 38.38 196 LEU A N 1
ATOM 1501 C CA . LEU A 1 196 ? 21.765 46.427 -16.328 1.00 38.38 196 LEU A CA 1
ATOM 1502 C C . LEU A 1 196 ? 23.102 46.977 -16.839 1.00 38.38 196 LEU A C 1
ATOM 1504 O O . LEU A 1 196 ? 23.883 47.539 -16.070 1.00 38.38 196 LEU A O 1
ATOM 1508 N N . MET A 1 197 ? 23.372 46.804 -18.134 1.00 34.12 197 MET A N 1
ATOM 1509 C CA . MET A 1 197 ? 24.456 47.521 -18.791 1.00 34.12 197 MET A CA 1
ATOM 1510 C C . MET A 1 197 ? 24.147 49.014 -18.720 1.00 34.12 197 MET A C 1
ATOM 1512 O O . MET A 1 197 ? 23.150 49.481 -19.269 1.00 34.12 197 MET A O 1
ATOM 1516 N N . ALA A 1 198 ? 25.006 49.749 -18.015 1.00 38.38 198 ALA A N 1
ATOM 1517 C CA . ALA A 1 198 ? 25.005 51.198 -18.005 1.00 38.38 198 ALA A CA 1
ATOM 1518 C C . ALA A 1 198 ? 25.124 51.708 -19.449 1.00 38.38 198 ALA A C 1
ATOM 1520 O O . ALA A 1 198 ? 26.099 51.425 -20.146 1.00 38.38 198 ALA A O 1
ATOM 1521 N N . THR A 1 199 ? 24.117 52.453 -19.895 1.00 38.91 199 THR A N 1
ATOM 1522 C CA . THR A 1 199 ? 24.138 53.225 -21.136 1.00 38.91 199 THR A CA 1
ATOM 1523 C C . THR A 1 199 ? 25.343 54.162 -21.135 1.00 38.91 199 THR A C 1
ATOM 1525 O O . THR A 1 199 ? 25.367 55.159 -20.415 1.00 38.91 199 THR A O 1
ATOM 1528 N N . GLN A 1 200 ? 26.346 53.837 -21.949 1.00 38.91 200 GLN A N 1
ATOM 1529 C CA . GLN A 1 200 ? 27.409 54.754 -22.341 1.00 38.91 200 GLN A CA 1
ATOM 1530 C C . GLN A 1 200 ? 26.800 55.804 -23.281 1.00 38.91 200 GLN A C 1
ATOM 1532 O O . GLN A 1 200 ? 26.382 55.493 -24.395 1.00 38.91 200 GLN A O 1
ATOM 1537 N N . THR A 1 201 ? 26.708 57.047 -22.818 1.00 40.50 201 THR A N 1
ATOM 1538 C CA . THR A 1 201 ? 26.373 58.209 -23.647 1.00 40.50 201 THR A CA 1
ATOM 1539 C C . THR A 1 201 ? 27.564 58.561 -24.541 1.00 40.50 201 THR A C 1
ATOM 1541 O O . THR A 1 201 ? 28.645 58.856 -24.033 1.00 40.50 201 THR A O 1
ATOM 1544 N N . ALA A 1 202 ? 27.371 58.537 -25.861 1.00 43.16 202 ALA A N 1
ATOM 1545 C CA . ALA A 1 202 ? 28.350 59.011 -26.842 1.00 43.16 202 ALA A CA 1
ATOM 1546 C C . ALA A 1 202 ? 28.466 60.556 -26.824 1.00 43.16 202 ALA A C 1
ATOM 1548 O O . ALA A 1 202 ? 27.464 61.227 -26.558 1.00 43.16 202 ALA A O 1
ATOM 1549 N N . PRO A 1 203 ? 29.648 61.144 -27.102 1.00 49.41 203 PRO A N 1
ATOM 1550 C CA . PRO A 1 203 ? 29.835 62.596 -27.083 1.00 49.41 203 PRO A CA 1
ATOM 1551 C C . PRO A 1 203 ? 29.346 63.268 -28.385 1.00 49.41 203 PRO A C 1
ATOM 1553 O O . PRO A 1 203 ? 29.260 62.608 -29.423 1.00 49.41 203 PRO A O 1
ATOM 1556 N N . PRO A 1 204 ? 29.030 64.580 -28.360 1.00 47.53 204 PRO A N 1
ATOM 1557 C CA . PRO A 1 204 ? 28.517 65.296 -29.526 1.00 47.53 204 PRO A CA 1
ATOM 1558 C C . PRO A 1 204 ? 29.632 65.662 -30.520 1.00 47.53 204 PRO A C 1
ATOM 1560 O O . PRO A 1 204 ? 30.742 66.021 -30.128 1.00 47.53 204 PRO A O 1
ATOM 1563 N N . TRP A 1 205 ? 29.316 65.594 -31.816 1.00 37.16 205 TRP A N 1
ATOM 1564 C CA . TRP A 1 205 ? 30.212 65.968 -32.918 1.00 37.16 205 TRP A CA 1
ATOM 1565 C C . TRP A 1 205 ? 30.384 67.496 -33.035 1.00 37.16 205 TRP A C 1
ATOM 1567 O O . TRP A 1 205 ? 29.434 68.231 -32.743 1.00 37.16 205 TRP A O 1
ATOM 1577 N N . PRO A 1 206 ? 31.560 67.999 -33.467 1.00 53.62 206 PRO A N 1
ATOM 1578 C CA . PRO A 1 206 ? 31.791 69.427 -33.654 1.00 53.62 206 PRO A CA 1
ATOM 1579 C C . PRO A 1 206 ? 31.213 69.915 -34.994 1.00 53.62 206 PRO A C 1
ATOM 1581 O O . PRO A 1 206 ? 30.998 69.119 -35.907 1.00 53.62 206 PRO A O 1
ATOM 1584 N N . ARG A 1 207 ? 30.926 71.220 -35.065 1.00 50.88 207 ARG A N 1
ATOM 1585 C CA . ARG A 1 207 ? 30.314 71.906 -36.218 1.00 50.88 207 ARG A CA 1
ATOM 1586 C C . ARG A 1 207 ? 31.217 71.962 -37.443 1.00 50.88 207 ARG A C 1
ATOM 1588 O O . ARG A 1 207 ? 32.440 72.127 -37.245 1.00 50.88 207 ARG A O 1
#

InterPro domains:
  IPR058575 Nucleotidyltransferase-like domain, bacterial [PF12281] (110-175)

Sequence (207 aa):
MREHPLAIQTLYAQLLQICQSSPYPGDGFAATGDVRAVSKIIHGATYWYAQYTDPRGIQVQHYIGAAADTTVQRTLARLEDEDARAEAVQRMALVKALVQSGYIAPTRAAAGALQVLERIGVFRSGCVMIGTPAYGVILNMLGYREHPAVLTNDLDLSFSRYSLAVTQMDIEQDLFAWEPKLFAVPPPAATRSAPLMATQTAPPWPR